Protein AF-A0A1L8MHE5-F1 (afdb_monomer_lite)

Sequence (272 aa):
MKIFKNALLVLLFTFTTHTYANNVKSVIPKYDIPEVDKDGNVVDAESEAYDLKLQPQLTVDDNTLKPAITLFTRSNSLFTRTYKGQDTPFFDNYFLFQFTANSGIEVSDFENPTESNDQIISEYVADGGNIEFDLSYRVSYNNWDFSLGGFYSLLSTDAISAEQGSSNIIDVDAEVYGLSAFASYSFNKVILFSEFRTFDTSDEGKSVDFTEILDDGHATEFGVSFPLSVLSFDDNVVTDREGFYLTLSRTKHSEVDKAIFRVTVQKRFEFN

pLDDT: mean 70.93, std 17.12, range [33.16, 95.0]

Secondary structure (DSSP, 8-state):
--HHHHHHHHHHHHHHTT---SSEEEEE--S---EE-TTS-EE-----TT--EEEEEEEEETTEEEEEEEEEEEPPPS-EEEETT-SSEEEEEEEEEEEEEE-------BS-HHHHHHHHHHHHHHH--SEEEEEEEEEEETTEEEEEEEEEEEEEEEEEEEETTEEEEEEEEEEEEEEEEEEEEEETTEEEEEEEEEEEE-TTSS-HHHHHHHTTEEEEEEEEEEEGGGG-S-TTSGGGSTTEEEEEEEEEESS--PPEEEEEEEEPP---

Foldseek 3Di:
DVVVVVVVVVVVVVVVVPDDDDFWDDWDQPPPPQDAPPVGDGDRPPFQAQDKDKKWWWWAFPNDIKIKIKIKGWHGFRIFIDGPPDPDTQKTKTKMKMKMAIPADDAPEDQDPVVSLLSNVVCCQVPNANIKIWIWIWMHHRQKIKIKTKMKGWHWDWHWHDHPPDTDTDTDTWIKMWMKIKMWGADPNKIKIKMKIQIAIDCPTPCNVNRVLRHRKMKMKIKIKHQCLVVDPDPVCNVVRPQKIWMWMWMDMPRHPDIGIITIIIRDDDSD

Structure (mmCIF, N/CA/C/O backbone):
data_AF-A0A1L8MHE5-F1
#
_entry.id   AF-A0A1L8MHE5-F1
#
loop_
_atom_site.group_PDB
_atom_site.id
_atom_site.type_symbol
_atom_site.label_atom_id
_atom_site.label_alt_id
_atom_site.label_comp_id
_atom_site.label_asym_id
_atom_site.label_entity_id
_atom_site.label_seq_id
_atom_site.pdbx_PDB_ins_code
_atom_site.Cartn_x
_atom_site.Cartn_y
_atom_site.Cartn_z
_atom_site.occupancy
_atom_site.B_iso_or_equiv
_atom_site.auth_seq_id
_atom_site.auth_comp_id
_atom_site.auth_asym_id
_atom_site.auth_atom_id
_atom_site.pdbx_PDB_model_num
ATOM 1 N N . MET A 1 1 ? 9.706 -21.593 12.766 1.00 34.38 1 MET A N 1
ATOM 2 C CA . MET A 1 1 ? 10.370 -22.294 11.628 1.00 34.38 1 MET A CA 1
ATOM 3 C C . MET A 1 1 ? 9.500 -22.428 10.355 1.00 34.38 1 MET A C 1
ATOM 5 O O . MET A 1 1 ? 9.838 -23.223 9.484 1.00 34.38 1 MET A O 1
ATOM 9 N N . LYS A 1 2 ? 8.408 -21.650 10.206 1.00 33.88 2 LYS A N 1
ATOM 10 C CA . LYS A 1 2 ? 7.556 -21.616 8.993 1.00 33.88 2 LYS A CA 1
ATOM 11 C C . LYS A 1 2 ? 7.879 -20.430 8.061 1.00 33.88 2 LYS A C 1
ATOM 13 O O . LYS A 1 2 ? 7.877 -20.615 6.850 1.00 33.88 2 LYS A O 1
ATOM 18 N N . ILE A 1 3 ? 8.290 -19.288 8.621 1.00 36.62 3 ILE A N 1
ATOM 19 C CA . ILE A 1 3 ? 8.678 -18.054 7.900 1.00 36.62 3 ILE A CA 1
ATOM 20 C C . ILE A 1 3 ? 9.802 -18.307 6.871 1.00 36.62 3 ILE A C 1
ATOM 22 O O . ILE A 1 3 ? 9.751 -17.830 5.740 1.00 36.62 3 ILE A O 1
ATOM 26 N N . PHE A 1 4 ? 10.762 -19.178 7.200 1.00 35.91 4 PHE A N 1
ATOM 27 C CA . PHE A 1 4 ? 11.885 -19.518 6.315 1.00 35.91 4 PHE A CA 1
ATOM 28 C C . PHE A 1 4 ? 11.500 -20.273 5.032 1.00 35.91 4 PHE A C 1
ATOM 30 O O . PHE A 1 4 ? 12.231 -20.194 4.048 1.00 35.91 4 PHE A O 1
ATOM 37 N N . LYS A 1 5 ? 10.380 -21.013 5.008 1.00 33.16 5 LYS A N 1
ATOM 38 C CA . LYS A 1 5 ? 9.983 -21.773 3.808 1.00 33.16 5 LYS A CA 1
ATOM 39 C C . LYS A 1 5 ? 9.352 -20.884 2.736 1.00 33.16 5 LYS A C 1
ATOM 41 O O . LYS A 1 5 ? 9.563 -21.145 1.555 1.00 33.16 5 LYS A O 1
ATOM 46 N N . ASN A 1 6 ? 8.648 -19.826 3.137 1.00 38.38 6 ASN A N 1
ATOM 47 C CA . ASN A 1 6 ? 7.993 -18.908 2.203 1.00 38.38 6 ASN A CA 1
ATOM 48 C C . ASN A 1 6 ? 8.986 -17.885 1.626 1.00 38.38 6 ASN A C 1
ATOM 50 O O . ASN A 1 6 ? 8.970 -17.639 0.422 1.00 38.38 6 ASN A O 1
ATOM 54 N N . ALA A 1 7 ? 9.941 -17.403 2.432 1.00 39.88 7 ALA A N 1
ATOM 55 C CA . ALA A 1 7 ? 11.039 -16.552 1.958 1.00 39.88 7 ALA A CA 1
ATOM 56 C C . ALA A 1 7 ? 11.928 -17.249 0.903 1.00 39.88 7 ALA A C 1
ATOM 58 O O . ALA A 1 7 ? 12.415 -16.616 -0.034 1.00 39.88 7 ALA A O 1
ATOM 59 N N . LEU A 1 8 ? 12.095 -18.574 1.012 1.00 35.16 8 LEU A N 1
ATOM 60 C CA . LEU A 1 8 ? 12.872 -19.368 0.057 1.00 35.16 8 LEU A CA 1
ATOM 61 C C . LEU A 1 8 ? 12.217 -19.417 -1.336 1.00 35.16 8 LEU A C 1
ATOM 63 O O . LEU A 1 8 ? 12.926 -19.424 -2.338 1.00 35.16 8 LEU A O 1
ATOM 67 N N . LEU A 1 9 ? 10.880 -19.406 -1.418 1.00 36.34 9 LEU A N 1
ATOM 68 C CA . LEU A 1 9 ? 10.155 -19.421 -2.695 1.00 36.34 9 LEU A CA 1
ATOM 69 C C . LEU A 1 9 ? 10.315 -18.091 -3.457 1.00 36.34 9 LEU A C 1
ATOM 71 O O . LEU A 1 9 ? 10.453 -18.094 -4.679 1.00 36.34 9 LEU A O 1
ATOM 75 N N . VAL A 1 10 ? 10.365 -16.970 -2.727 1.00 43.03 10 VAL A N 1
ATOM 76 C CA . VAL A 1 10 ? 10.576 -15.620 -3.282 1.00 43.03 10 VAL A CA 1
ATOM 77 C C . VAL A 1 10 ? 12.024 -15.431 -3.749 1.00 43.03 10 VAL A C 1
ATOM 79 O O . VAL A 1 10 ? 12.257 -14.918 -4.843 1.00 43.03 10 VAL A O 1
ATOM 82 N N . LEU A 1 11 ? 13.003 -15.948 -2.995 1.00 38.22 11 LEU A N 1
ATOM 83 C CA . LEU A 1 11 ? 14.402 -16.013 -3.440 1.00 38.22 11 LEU A CA 1
ATOM 84 C C . LEU A 1 11 ? 14.573 -16.891 -4.692 1.00 38.22 11 LEU A C 1
ATOM 86 O O . LEU A 1 11 ? 15.363 -16.564 -5.572 1.00 38.22 11 LEU A O 1
ATOM 90 N N . LEU A 1 12 ? 13.810 -17.981 -4.843 1.00 36.97 12 LEU A N 1
ATOM 91 C CA . LEU A 1 12 ? 13.850 -18.773 -6.080 1.00 36.97 12 LEU A CA 1
ATOM 92 C C . LEU A 1 12 ? 13.306 -18.006 -7.305 1.00 36.97 12 LEU A C 1
ATOM 94 O O . LEU A 1 12 ? 13.756 -18.256 -8.427 1.00 36.97 12 LEU A O 1
ATOM 98 N N . PHE A 1 13 ? 12.399 -17.042 -7.119 1.00 42.22 13 PHE A N 1
ATOM 99 C CA . PHE A 1 13 ? 11.922 -16.182 -8.209 1.00 42.22 13 PHE A CA 1
ATOM 100 C C . PHE A 1 13 ? 12.980 -15.167 -8.666 1.00 42.22 13 PHE A C 1
ATOM 102 O O . PHE A 1 13 ? 13.136 -14.951 -9.869 1.00 42.22 13 PHE A O 1
ATOM 109 N N . THR A 1 14 ? 13.784 -14.611 -7.754 1.00 39.91 14 THR A N 1
ATOM 110 C CA . THR A 1 14 ? 14.877 -13.696 -8.134 1.00 39.91 14 THR A CA 1
ATOM 111 C C . THR A 1 14 ? 16.013 -14.406 -8.883 1.00 39.91 14 THR A C 1
ATOM 113 O O . THR A 1 14 ? 16.626 -13.805 -9.767 1.00 39.91 14 THR A O 1
ATOM 116 N N . PHE A 1 15 ? 16.242 -15.703 -8.640 1.00 37.72 15 PHE A N 1
ATOM 117 C CA . PHE A 1 15 ? 17.236 -16.493 -9.386 1.00 37.72 15 PHE A CA 1
ATOM 118 C C . PHE A 1 15 ? 16.766 -16.960 -10.777 1.00 37.72 15 PHE A C 1
ATOM 120 O O . PHE A 1 15 ? 17.592 -17.103 -11.680 1.00 37.72 15 PHE A O 1
ATOM 127 N N . THR A 1 16 ? 15.467 -17.175 -11.009 1.00 39.91 16 THR A N 1
ATOM 128 C CA . THR A 1 16 ? 14.973 -17.721 -12.296 1.00 39.91 16 THR A CA 1
ATOM 129 C C . THR A 1 16 ? 14.889 -16.694 -13.432 1.00 39.91 16 THR A C 1
ATOM 131 O O . THR A 1 16 ? 14.803 -17.076 -14.598 1.00 39.91 16 THR A O 1
ATOM 134 N N . THR A 1 17 ? 15.042 -15.395 -13.155 1.00 42.69 17 THR A N 1
ATOM 135 C CA . THR A 1 17 ? 15.135 -14.355 -14.202 1.00 42.69 17 THR A CA 1
ATOM 136 C C . THR A 1 17 ? 16.523 -14.278 -14.857 1.00 42.69 17 THR A C 1
ATOM 138 O O . THR A 1 17 ? 16.750 -13.479 -15.772 1.00 42.69 17 THR A O 1
ATOM 141 N N . HIS A 1 18 ? 17.477 -15.120 -14.442 1.00 45.38 18 HIS A N 1
ATOM 142 C CA . HIS A 1 18 ? 18.829 -15.166 -15.010 1.00 45.38 18 HIS A CA 1
ATOM 143 C C . HIS A 1 18 ? 18.951 -15.966 -16.313 1.00 45.38 18 HIS A C 1
ATOM 145 O O . HIS A 1 18 ? 20.007 -15.942 -16.942 1.00 45.38 18 HIS A O 1
ATOM 151 N N . THR A 1 19 ? 17.886 -16.609 -16.785 1.00 41.44 19 THR A N 1
ATOM 152 C CA . THR A 1 19 ? 17.940 -17.417 -18.008 1.00 41.44 19 THR A CA 1
ATOM 153 C C . THR A 1 19 ? 16.827 -17.042 -18.972 1.00 41.44 19 THR A C 1
ATOM 155 O O . THR A 1 19 ? 15.781 -17.660 -18.928 1.00 41.44 19 THR A O 1
ATOM 158 N N . TYR A 1 20 ? 17.056 -16.054 -19.846 1.00 41.94 20 TYR A N 1
ATOM 159 C CA . TYR A 1 20 ? 16.728 -16.143 -21.280 1.00 41.94 20 TYR A CA 1
ATOM 160 C C . TYR A 1 20 ? 17.499 -15.067 -22.066 1.00 41.94 20 TYR A C 1
ATOM 162 O O . TYR A 1 20 ? 17.448 -13.875 -21.768 1.00 41.94 20 TYR A O 1
ATOM 170 N N . ALA A 1 21 ? 18.284 -15.542 -23.034 1.00 49.84 21 ALA A N 1
ATOM 171 C CA . ALA A 1 21 ? 19.381 -14.853 -23.701 1.00 49.84 21 ALA A CA 1
ATOM 172 C C . ALA A 1 21 ? 19.027 -14.329 -25.112 1.00 49.84 21 ALA A C 1
ATOM 174 O O . ALA A 1 21 ? 18.039 -14.736 -25.717 1.00 49.84 21 ALA A O 1
ATOM 175 N N . ASN A 1 22 ? 19.934 -13.484 -25.625 1.00 43.47 22 ASN A N 1
ATOM 176 C CA . ASN A 1 22 ? 20.178 -13.016 -27.004 1.00 43.47 22 ASN A CA 1
ATOM 177 C C . ASN A 1 22 ? 19.620 -11.652 -27.460 1.00 43.47 22 ASN A C 1
ATOM 179 O O . ASN A 1 22 ? 20.276 -11.034 -28.294 1.00 43.47 22 ASN A O 1
ATOM 183 N N . ASN A 1 23 ? 18.529 -11.118 -26.894 1.00 49.84 23 ASN A N 1
ATOM 184 C CA . ASN A 1 23 ? 17.980 -9.799 -27.301 1.00 49.84 23 ASN A CA 1
ATOM 185 C C . ASN A 1 23 ? 17.968 -8.715 -26.202 1.00 49.84 23 ASN A C 1
ATOM 187 O O . ASN A 1 23 ? 17.498 -7.599 -26.434 1.00 49.84 23 ASN A O 1
ATOM 191 N N . VAL A 1 24 ? 18.501 -9.014 -25.017 1.00 48.16 24 VAL A N 1
ATOM 192 C CA . VAL A 1 24 ? 18.609 -8.061 -23.903 1.00 48.16 24 VAL A CA 1
ATOM 193 C C . VAL A 1 24 ? 19.913 -7.282 -24.057 1.00 48.16 24 VAL A C 1
ATOM 195 O O . VAL A 1 24 ? 20.991 -7.882 -24.048 1.00 48.16 24 VAL A O 1
ATOM 198 N N . LYS A 1 25 ? 19.838 -5.957 -24.230 1.00 49.97 25 LYS A N 1
ATOM 199 C CA . LYS A 1 25 ? 21.032 -5.109 -24.264 1.00 49.97 25 LYS A CA 1
ATOM 200 C C . LYS A 1 25 ? 21.193 -4.477 -22.889 1.00 49.97 25 LYS A C 1
ATOM 202 O O . LYS A 1 25 ? 20.422 -3.617 -22.494 1.00 49.97 25 LYS A O 1
ATOM 207 N N . SER A 1 26 ? 22.264 -4.889 -22.230 1.00 47.75 26 SER A N 1
ATOM 208 C CA . SER A 1 26 ? 22.784 -4.339 -20.985 1.00 47.75 26 SER A CA 1
ATOM 209 C C . SER A 1 26 ? 22.042 -4.741 -19.707 1.00 47.75 26 SER A C 1
ATOM 211 O O . SER A 1 26 ? 20.831 -4.619 -19.547 1.00 47.75 26 SER A O 1
ATOM 213 N N . VAL A 1 27 ? 22.859 -5.270 -18.806 1.00 48.69 27 VAL A N 1
ATOM 214 C CA . VAL A 1 27 ? 22.706 -5.170 -17.368 1.00 48.69 27 VAL A CA 1
ATOM 215 C C . VAL A 1 27 ? 23.428 -3.875 -17.024 1.00 48.69 27 VAL A C 1
ATOM 217 O O . VAL A 1 27 ? 24.655 -3.839 -17.123 1.00 48.69 27 VAL A O 1
ATOM 220 N N . ILE A 1 28 ? 22.699 -2.806 -16.723 1.00 47.81 28 ILE A N 1
ATOM 221 C CA . ILE A 1 28 ? 23.309 -1.598 -16.167 1.00 47.81 28 ILE A CA 1
ATOM 222 C C . ILE A 1 28 ? 22.899 -1.584 -14.699 1.00 47.81 28 ILE A C 1
ATOM 224 O O . ILE A 1 28 ? 21.752 -1.269 -14.388 1.00 47.81 28 ILE A O 1
ATOM 228 N N . PRO A 1 29 ? 23.792 -1.947 -13.767 1.00 44.50 29 PRO A N 1
ATOM 229 C CA . PRO A 1 29 ? 23.675 -1.376 -12.444 1.00 44.50 29 PRO A CA 1
ATOM 230 C C . PRO A 1 29 ? 23.902 0.131 -12.630 1.00 44.50 29 PRO A C 1
ATOM 232 O O . PRO A 1 29 ? 24.986 0.529 -13.064 1.00 44.50 29 PRO A O 1
ATOM 235 N N . LYS A 1 30 ? 22.885 0.968 -12.383 1.00 45.56 30 LYS A N 1
ATOM 236 C CA . LYS A 1 30 ? 23.058 2.429 -12.295 1.00 45.56 30 LYS A CA 1
ATOM 237 C C . LYS A 1 30 ? 23.878 2.714 -11.023 1.00 45.56 30 LYS A C 1
ATOM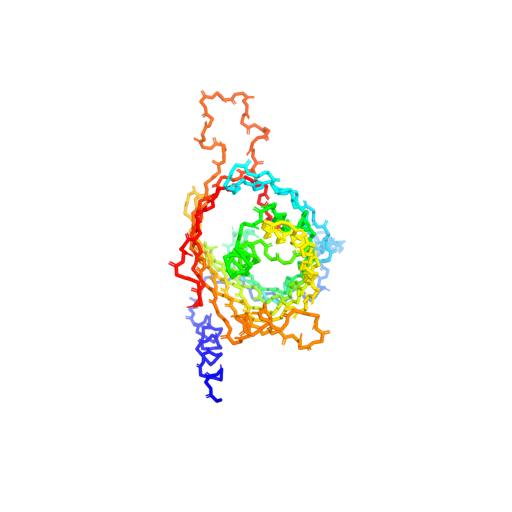 239 O O . LYS A 1 30 ? 23.343 3.108 -9.998 1.00 45.56 30 LYS A O 1
ATOM 244 N N . TYR A 1 31 ? 25.179 2.441 -11.057 1.00 44.50 31 TYR A N 1
ATOM 245 C CA . TYR A 1 31 ? 26.136 3.057 -10.143 1.00 44.50 31 TYR A CA 1
ATOM 246 C C . TYR A 1 31 ? 26.688 4.267 -10.867 1.00 44.50 31 TYR A C 1
ATOM 248 O O . TYR A 1 31 ? 27.623 4.066 -11.627 1.00 44.50 31 TYR A O 1
ATOM 256 N N . ASP A 1 32 ? 26.081 5.447 -10.694 1.00 44.25 32 ASP A N 1
ATOM 257 C CA . ASP A 1 32 ? 26.600 6.772 -11.085 1.00 44.25 32 ASP A CA 1
ATOM 258 C C . ASP A 1 32 ? 27.677 6.738 -12.188 1.00 44.25 32 ASP A C 1
ATOM 260 O O . ASP A 1 32 ? 28.810 7.181 -11.991 1.00 44.25 32 ASP A O 1
ATOM 264 N N . ILE A 1 33 ? 27.365 6.138 -13.345 1.00 47.69 33 ILE A N 1
ATOM 265 C CA . ILE A 1 33 ? 28.237 6.233 -14.509 1.00 47.69 33 ILE A CA 1
ATOM 266 C C . ILE A 1 33 ? 27.710 7.467 -15.223 1.00 47.69 33 ILE A C 1
ATOM 268 O O . ILE A 1 33 ? 26.600 7.382 -15.753 1.00 47.69 33 ILE A O 1
ATOM 272 N N . PRO A 1 34 ? 28.431 8.602 -15.190 1.00 52.19 34 PRO A N 1
ATOM 273 C CA . PRO A 1 34 ? 27.988 9.808 -15.868 1.00 52.19 34 PRO A CA 1
ATOM 274 C C . PRO A 1 34 ? 27.666 9.462 -17.318 1.00 52.19 34 PRO A C 1
ATOM 276 O O . PRO A 1 34 ? 28.498 8.888 -18.030 1.00 52.19 34 PRO A O 1
ATOM 279 N N . GLU A 1 35 ? 26.431 9.742 -17.724 1.00 55.53 35 GLU A N 1
ATOM 280 C CA . GLU A 1 35 ? 26.015 9.532 -19.098 1.00 55.53 35 GLU A CA 1
ATOM 281 C C . GLU A 1 35 ? 26.755 10.573 -19.931 1.00 55.53 35 GLU A C 1
ATOM 283 O O . GLU A 1 35 ? 26.856 11.728 -19.540 1.00 55.53 35 GLU A O 1
ATOM 288 N N . VAL A 1 36 ? 27.392 10.170 -21.023 1.00 61.47 36 VAL A N 1
ATOM 289 C CA . VAL A 1 36 ? 28.197 11.093 -21.826 1.00 61.47 36 VAL A CA 1
ATOM 290 C C . VAL A 1 36 ? 27.462 11.311 -23.138 1.00 61.47 36 VAL A C 1
ATOM 292 O O . VAL A 1 36 ? 27.107 10.336 -23.808 1.00 61.47 36 VAL A O 1
ATOM 295 N N . ASP A 1 37 ? 27.196 12.565 -23.502 1.00 63.53 37 ASP A N 1
ATOM 296 C CA . ASP A 1 37 ? 26.567 12.880 -24.781 1.00 63.53 37 ASP A CA 1
ATOM 297 C C . ASP A 1 37 ? 27.475 12.485 -25.964 1.00 63.53 37 ASP A C 1
ATOM 299 O O . ASP A 1 37 ? 28.631 12.071 -25.818 1.00 63.53 37 ASP A O 1
ATOM 303 N N . LYS A 1 38 ? 26.940 12.602 -27.184 1.00 65.56 38 LYS A N 1
ATOM 304 C CA . LYS A 1 38 ? 27.672 12.272 -28.420 1.00 65.56 38 LYS A CA 1
ATOM 305 C C . LYS A 1 38 ? 28.921 13.137 -28.640 1.00 65.56 38 LYS A C 1
ATOM 307 O O . LYS A 1 38 ? 29.745 12.769 -29.477 1.00 65.56 38 LYS A O 1
ATOM 312 N N . ASP A 1 39 ? 29.050 14.234 -27.901 1.00 69.81 39 ASP A N 1
ATOM 313 C CA . ASP A 1 39 ? 30.132 15.207 -27.984 1.00 69.81 39 ASP A CA 1
ATOM 314 C C . ASP A 1 39 ? 31.142 15.059 -26.828 1.00 69.81 39 ASP A C 1
ATOM 316 O O . ASP A 1 39 ? 32.141 15.777 -26.782 1.00 69.81 39 ASP A O 1
ATOM 320 N N . GLY A 1 40 ? 30.946 14.081 -25.935 1.00 61.91 40 GLY A N 1
ATOM 321 C CA . GLY A 1 40 ? 31.860 13.798 -24.832 1.00 61.91 40 GLY A CA 1
ATOM 322 C C . GLY A 1 40 ? 31.579 14.591 -23.551 1.00 61.91 40 GLY A C 1
ATOM 323 O O . GLY A 1 40 ? 32.395 14.526 -22.629 1.00 61.91 40 GLY A O 1
ATOM 324 N N . ASN A 1 41 ? 30.464 15.322 -23.462 1.00 64.81 41 ASN A N 1
ATOM 325 C CA . ASN A 1 41 ? 30.082 16.034 -22.245 1.00 64.81 41 ASN A CA 1
ATOM 326 C C . ASN A 1 41 ? 29.346 15.103 -21.288 1.00 64.81 41 ASN A C 1
ATOM 328 O O . ASN A 1 41 ? 28.476 14.340 -21.701 1.00 64.81 41 ASN A O 1
ATOM 332 N N . VAL A 1 42 ? 29.664 15.206 -20.000 1.00 64.31 42 VAL A N 1
ATOM 333 C CA . VAL A 1 42 ? 28.889 14.553 -18.945 1.00 64.31 42 VAL A CA 1
ATOM 334 C C . VAL A 1 42 ? 27.496 15.181 -18.905 1.00 64.31 42 VAL A C 1
ATOM 336 O O . VAL A 1 42 ? 27.342 16.356 -18.580 1.00 64.31 42 VAL A O 1
ATOM 339 N N . VAL A 1 43 ? 26.500 14.387 -19.265 1.00 57.78 43 VAL A N 1
ATOM 340 C CA . VAL A 1 43 ? 25.093 14.585 -18.954 1.00 57.78 43 VAL A CA 1
ATOM 341 C C . VAL A 1 43 ? 24.897 13.983 -17.569 1.00 57.78 43 VAL A C 1
ATOM 343 O O . VAL A 1 43 ? 25.013 12.769 -17.385 1.00 57.78 43 VAL A O 1
ATOM 346 N N . ASP A 1 44 ? 24.656 14.830 -16.570 1.00 52.06 44 ASP A N 1
ATOM 347 C CA . ASP A 1 44 ? 24.182 14.335 -15.282 1.00 52.06 44 ASP A CA 1
ATOM 348 C C . ASP A 1 44 ? 22.858 13.617 -15.545 1.00 52.06 44 ASP A C 1
ATOM 350 O O . ASP A 1 44 ? 21.860 14.236 -15.918 1.00 52.06 44 ASP A O 1
ATOM 354 N N . ALA A 1 45 ? 22.859 12.293 -15.409 1.00 55.59 45 ALA A N 1
ATOM 355 C CA . ALA A 1 45 ? 21.617 11.553 -15.343 1.00 55.59 45 ALA A CA 1
ATOM 356 C C . ALA A 1 45 ? 20.919 12.027 -14.066 1.00 55.59 45 ALA A C 1
ATOM 358 O O . ALA A 1 45 ? 21.418 11.764 -12.969 1.00 55.59 45 ALA A O 1
ATOM 359 N N . GLU A 1 46 ? 19.812 12.765 -14.196 1.00 55.34 46 GLU A N 1
ATOM 360 C CA . GLU A 1 46 ? 18.997 13.128 -13.039 1.00 55.34 46 GLU A CA 1
ATOM 361 C C . GLU A 1 46 ? 18.617 11.833 -12.318 1.00 55.34 46 GLU A C 1
ATOM 363 O O . GLU A 1 46 ? 17.955 10.943 -12.858 1.00 55.34 46 GLU A O 1
ATOM 368 N N . SER A 1 47 ? 19.147 11.681 -11.110 1.00 56.47 47 SER A N 1
ATOM 369 C CA . SER A 1 47 ? 18.822 10.548 -10.269 1.00 56.47 47 SER A CA 1
ATOM 370 C C . SER A 1 47 ? 17.433 10.781 -9.694 1.00 56.47 47 SER A C 1
ATOM 372 O O . SER A 1 47 ? 17.237 11.677 -8.881 1.00 56.47 47 SER A O 1
ATOM 374 N N . GLU A 1 48 ? 16.467 9.963 -10.104 1.00 59.06 48 GLU A N 1
ATOM 375 C CA . GLU A 1 48 ? 15.134 9.910 -9.487 1.00 59.06 48 GLU A CA 1
ATOM 376 C C . GLU A 1 48 ? 15.167 9.334 -8.061 1.00 59.06 48 GLU A C 1
ATOM 378 O O . GLU A 1 48 ? 14.137 9.271 -7.383 1.00 59.06 48 GLU A O 1
ATOM 383 N N . ALA A 1 49 ? 16.323 8.849 -7.597 1.00 63.91 49 ALA A N 1
ATOM 384 C CA . ALA A 1 49 ? 16.440 8.367 -6.236 1.00 63.91 49 ALA A CA 1
ATOM 385 C C . ALA A 1 49 ? 16.266 9.508 -5.251 1.00 63.91 49 ALA A C 1
ATOM 387 O O . ALA A 1 49 ? 16.799 10.603 -5.418 1.00 63.91 49 ALA A O 1
ATOM 388 N N . TYR A 1 50 ? 15.565 9.194 -4.172 1.00 68.88 50 TYR A N 1
ATOM 389 C CA . TYR A 1 50 ? 15.297 10.114 -3.082 1.00 68.88 50 TYR A CA 1
ATOM 390 C C . TYR A 1 50 ? 14.420 11.311 -3.476 1.00 68.88 50 TYR A C 1
ATOM 392 O O . TYR A 1 50 ? 14.241 12.215 -2.661 1.00 68.88 50 TYR A O 1
ATOM 400 N N . ASP A 1 51 ? 13.816 11.305 -4.674 1.00 76.25 51 ASP A N 1
ATOM 401 C CA . ASP A 1 51 ? 12.732 12.231 -4.987 1.00 76.25 51 ASP A CA 1
AT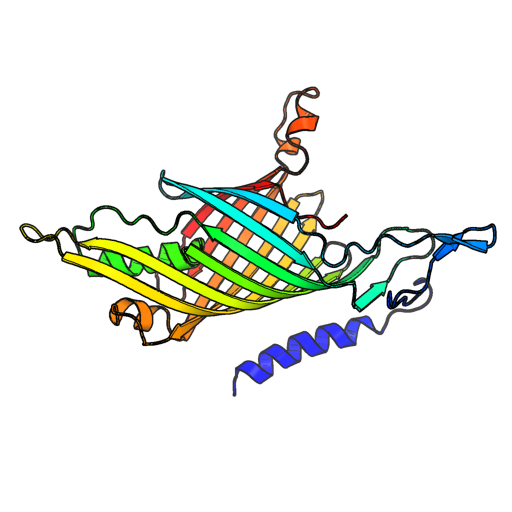OM 402 C C . ASP A 1 51 ? 11.537 11.931 -4.072 1.00 76.25 51 ASP A C 1
ATOM 404 O O . ASP A 1 51 ? 11.216 10.770 -3.786 1.00 76.25 51 ASP A O 1
ATOM 408 N N . LEU A 1 52 ? 10.908 12.991 -3.572 1.00 75.38 52 LEU A N 1
ATOM 409 C CA . LEU A 1 52 ? 9.798 12.909 -2.635 1.00 75.38 52 LEU A CA 1
ATOM 410 C C . LEU A 1 52 ? 8.505 13.196 -3.389 1.00 75.38 52 LEU A C 1
ATOM 412 O O . LEU A 1 52 ? 8.262 14.316 -3.841 1.00 75.38 52 LEU A O 1
ATOM 416 N N . LYS A 1 53 ? 7.639 12.190 -3.490 1.00 79.06 53 LYS A N 1
ATOM 417 C CA . LYS A 1 53 ? 6.302 12.353 -4.065 1.00 79.06 53 LYS A CA 1
ATOM 418 C C . LYS A 1 53 ? 5.255 12.391 -2.964 1.00 79.06 53 LYS A C 1
ATOM 420 O O . LYS A 1 53 ? 5.344 11.656 -1.986 1.00 79.06 53 LYS A O 1
ATOM 425 N N . LEU A 1 54 ? 4.238 13.221 -3.168 1.00 78.69 54 LEU A N 1
ATOM 426 C CA . LEU A 1 54 ? 3.079 13.338 -2.291 1.00 78.69 54 LEU A CA 1
ATOM 427 C C . LEU A 1 54 ? 1.833 12.836 -3.025 1.00 78.69 54 LEU A C 1
ATOM 429 O O . LEU A 1 54 ? 1.545 13.272 -4.142 1.00 78.69 54 LEU A O 1
ATOM 433 N N . GLN A 1 55 ? 1.092 11.941 -2.381 1.00 81.25 55 GLN A N 1
ATOM 434 C CA . GLN A 1 55 ? -0.166 11.390 -2.864 1.00 81.25 55 GLN A CA 1
ATOM 435 C C . GLN A 1 55 ? -1.274 11.702 -1.851 1.00 81.25 55 GLN A C 1
ATOM 437 O O . GLN A 1 55 ? -1.317 11.090 -0.785 1.00 81.25 55 GLN A O 1
ATOM 442 N N . PRO A 1 56 ? -2.187 12.634 -2.163 1.00 74.38 56 PRO A N 1
ATOM 443 C CA . PRO A 1 56 ? -3.409 12.772 -1.394 1.00 74.38 56 PRO A CA 1
ATOM 444 C C . PRO A 1 56 ? -4.381 11.647 -1.776 1.00 74.38 56 PRO A C 1
ATOM 446 O O . PRO A 1 56 ? -4.524 11.306 -2.957 1.00 74.38 56 PRO A O 1
ATOM 449 N N . GLN A 1 57 ? -5.075 11.106 -0.783 1.00 78.38 57 GLN A N 1
ATOM 450 C CA . GLN A 1 57 ? -6.088 10.070 -0.942 1.00 78.38 57 GLN A CA 1
ATOM 451 C C . GLN A 1 57 ? -7.356 10.455 -0.177 1.00 78.38 57 GLN A C 1
ATOM 453 O O . GLN A 1 57 ? -7.303 11.075 0.886 1.00 78.38 57 GLN A O 1
ATOM 458 N N . LEU A 1 58 ? -8.504 10.088 -0.745 1.00 73.56 58 LEU A N 1
ATOM 459 C CA . LEU A 1 58 ? -9.801 10.208 -0.096 1.00 73.56 58 LEU A CA 1
ATOM 460 C C . LEU A 1 58 ? -10.551 8.884 -0.246 1.00 73.56 58 LEU A C 1
ATOM 462 O O . LEU A 1 58 ? -10.857 8.454 -1.363 1.00 73.56 58 LEU A O 1
ATOM 466 N N . THR A 1 59 ? -10.835 8.254 0.888 1.00 73.38 59 THR A N 1
ATOM 467 C CA . THR A 1 59 ? -11.572 6.991 0.976 1.00 73.38 59 THR A CA 1
ATOM 468 C C . THR A 1 59 ? -12.982 7.253 1.505 1.00 73.38 59 THR A C 1
ATOM 470 O O . THR A 1 59 ? -13.195 8.188 2.281 1.00 73.38 59 THR A O 1
ATOM 473 N N . VAL A 1 60 ? -13.952 6.446 1.067 1.00 68.19 60 VAL A N 1
ATOM 474 C CA . VAL A 1 60 ? -15.307 6.428 1.631 1.00 68.19 60 VAL A CA 1
ATOM 475 C C . VAL A 1 60 ? -15.605 5.021 2.127 1.00 68.19 60 VAL A C 1
ATOM 477 O O . VAL A 1 60 ? -15.759 4.113 1.312 1.00 68.19 60 VAL A O 1
ATOM 480 N N . ASP A 1 61 ? -15.753 4.874 3.441 1.00 65.06 61 ASP A N 1
ATOM 481 C CA . ASP A 1 61 ? -16.188 3.632 4.087 1.00 65.06 61 ASP A CA 1
ATOM 482 C C . ASP A 1 61 ? -17.436 3.918 4.926 1.00 65.06 61 ASP A C 1
ATOM 484 O O . ASP A 1 61 ? -17.462 4.902 5.658 1.00 65.06 61 ASP A O 1
ATOM 488 N N . ASP A 1 62 ? -18.490 3.108 4.791 1.00 63.72 62 ASP A N 1
ATOM 489 C CA . ASP A 1 62 ? -19.733 3.202 5.581 1.00 63.72 62 ASP A CA 1
ATOM 490 C C . ASP A 1 62 ? -20.342 4.627 5.703 1.00 63.72 62 ASP A C 1
ATOM 492 O O . ASP A 1 62 ? -21.021 4.964 6.670 1.00 63.72 62 ASP A O 1
ATOM 496 N N . ASN A 1 63 ? -20.202 5.439 4.643 1.00 61.53 63 ASN A N 1
ATOM 497 C CA . ASN A 1 63 ? -20.603 6.859 4.529 1.00 61.53 63 ASN A CA 1
ATOM 498 C C . ASN A 1 63 ? -19.718 7.875 5.275 1.00 61.53 63 ASN A C 1
ATOM 500 O O . ASN A 1 63 ? -20.055 9.061 5.312 1.00 61.53 63 ASN A O 1
ATOM 504 N N . THR A 1 64 ? -18.570 7.447 5.784 1.00 65.38 64 THR A N 1
ATOM 505 C CA . THR A 1 64 ? -17.556 8.301 6.402 1.00 65.38 64 THR A CA 1
ATOM 506 C C . THR A 1 64 ? -16.449 8.609 5.398 1.00 65.38 64 THR A C 1
ATOM 508 O O . THR A 1 64 ? -15.921 7.723 4.726 1.00 65.38 64 THR A O 1
ATOM 511 N N . LEU A 1 65 ? -16.107 9.893 5.274 1.00 69.75 65 LEU A N 1
ATOM 512 C CA . LEU A 1 65 ? -14.995 10.362 4.448 1.00 69.75 65 LEU A CA 1
ATOM 513 C C . LEU A 1 65 ? -13.701 10.309 5.254 1.00 69.75 65 LEU A C 1
ATOM 515 O O . LEU A 1 65 ? -13.597 10.970 6.284 1.00 69.75 65 LEU A O 1
ATOM 519 N N . LYS A 1 66 ? -12.703 9.594 4.739 1.00 77.69 66 LYS A N 1
ATOM 520 C CA . LYS A 1 66 ? -11.405 9.416 5.392 1.00 77.69 66 LYS A CA 1
ATOM 521 C C . LYS A 1 66 ? -10.283 9.958 4.508 1.00 77.69 66 LYS A C 1
ATOM 523 O O . LYS A 1 66 ? -9.914 9.311 3.521 1.00 77.69 66 LYS A O 1
ATOM 528 N N . PRO A 1 67 ? -9.789 11.179 4.771 1.00 79.12 67 PRO A N 1
ATOM 529 C CA . PRO A 1 67 ? -8.633 11.705 4.065 1.00 79.12 67 PRO A CA 1
ATOM 530 C C . PRO A 1 67 ? -7.327 11.079 4.572 1.00 79.12 67 PRO A C 1
ATOM 532 O O . PRO A 1 67 ? -7.123 10.884 5.769 1.00 79.12 67 PRO A O 1
ATOM 535 N N . ALA A 1 68 ? -6.409 10.849 3.640 1.00 84.25 68 ALA A N 1
ATOM 536 C CA . ALA A 1 68 ? -5.062 10.372 3.910 1.00 84.25 68 ALA A CA 1
ATOM 537 C C . ALA A 1 68 ? -4.039 11.125 3.052 1.00 84.25 68 ALA A C 1
ATOM 539 O O . ALA A 1 68 ? -4.338 11.588 1.944 1.00 84.25 68 ALA A O 1
ATOM 540 N N . ILE A 1 69 ? -2.820 11.255 3.568 1.00 85.00 69 ILE A N 1
ATOM 541 C CA . ILE A 1 69 ? -1.677 11.784 2.825 1.00 85.00 69 ILE A CA 1
ATOM 542 C C . ILE A 1 69 ? -0.546 10.773 2.920 1.00 85.00 69 ILE A C 1
ATOM 544 O O . ILE A 1 69 ? -0.076 10.463 4.013 1.00 85.00 69 ILE A O 1
ATOM 548 N N . THR A 1 70 ? -0.063 10.334 1.762 1.00 86.94 70 THR A N 1
ATOM 549 C CA . THR A 1 70 ? 1.083 9.435 1.672 1.00 86.94 70 THR A CA 1
ATOM 550 C C . THR A 1 70 ? 2.259 10.128 1.001 1.00 86.94 70 THR A C 1
ATOM 552 O O . THR A 1 70 ? 2.124 10.776 -0.041 1.00 86.94 70 THR A O 1
ATOM 555 N N . LEU A 1 71 ? 3.432 9.987 1.605 1.00 87.38 71 LEU A N 1
ATOM 556 C CA . LEU A 1 71 ? 4.718 10.395 1.069 1.00 87.38 71 LEU A CA 1
ATOM 557 C C . LEU A 1 71 ? 5.474 9.158 0.599 1.00 87.38 71 LEU A C 1
ATOM 559 O O . LEU A 1 71 ? 5.584 8.177 1.330 1.00 87.38 71 LEU A O 1
ATOM 563 N N . PHE A 1 72 ? 6.037 9.234 -0.600 1.00 87.44 72 PHE A N 1
ATOM 564 C CA . PHE A 1 72 ? 6.814 8.158 -1.198 1.00 87.44 72 PHE A CA 1
ATOM 565 C C . PHE A 1 72 ? 8.202 8.646 -1.569 1.00 87.44 72 PHE A C 1
ATOM 567 O O . PHE A 1 72 ? 8.360 9.728 -2.137 1.00 87.44 72 PHE A O 1
ATOM 574 N N . THR A 1 73 ? 9.197 7.802 -1.329 1.00 88.44 73 THR A N 1
ATOM 575 C CA . THR A 1 73 ? 10.524 7.967 -1.913 1.00 88.44 73 THR A CA 1
ATOM 576 C C . THR A 1 73 ? 11.165 6.613 -2.190 1.00 88.44 73 THR A C 1
ATOM 578 O O . THR A 1 73 ? 10.808 5.614 -1.568 1.00 88.44 73 THR A O 1
ATOM 581 N N . ARG A 1 74 ? 12.101 6.539 -3.139 1.00 87.00 74 ARG A N 1
ATOM 582 C CA . ARG A 1 74 ? 12.801 5.289 -3.463 1.00 87.00 74 ARG A CA 1
ATOM 583 C C . ARG A 1 74 ? 14.308 5.438 -3.475 1.00 87.00 74 ARG A C 1
ATOM 585 O O . ARG A 1 74 ? 14.833 6.517 -3.730 1.00 87.00 74 ARG A O 1
ATOM 592 N N . SER A 1 75 ? 15.004 4.327 -3.268 1.00 82.25 75 SER A N 1
ATOM 593 C CA . SER A 1 75 ? 16.419 4.231 -3.612 1.00 82.25 75 SER A CA 1
ATOM 594 C C . SER A 1 75 ? 16.621 4.293 -5.126 1.00 82.25 75 SER A C 1
ATOM 596 O O . SER A 1 75 ? 15.693 4.078 -5.906 1.00 82.25 75 SER A O 1
ATOM 598 N N . ASN A 1 76 ? 17.877 4.453 -5.543 1.00 79.56 76 ASN A N 1
ATOM 599 C CA . ASN A 1 76 ? 18.278 4.122 -6.908 1.00 79.56 76 ASN A CA 1
ATOM 600 C C . ASN A 1 76 ? 17.845 2.695 -7.263 1.00 79.56 76 ASN A C 1
ATOM 602 O O . ASN A 1 76 ? 17.837 1.806 -6.398 1.00 79.56 76 ASN A O 1
ATOM 606 N N . SER A 1 77 ? 17.550 2.476 -8.544 1.00 80.75 77 SER A N 1
ATOM 607 C CA . SER A 1 77 ? 17.432 1.135 -9.102 1.00 80.75 77 SER A CA 1
ATOM 608 C C . SER A 1 77 ? 18.713 0.355 -8.824 1.00 80.75 77 SER A C 1
ATOM 610 O O . SER A 1 77 ? 19.796 0.756 -9.255 1.00 80.75 77 SER A O 1
ATOM 612 N N . LEU A 1 78 ? 18.607 -0.778 -8.131 1.00 79.00 78 LEU A N 1
ATOM 613 C CA . LEU A 1 78 ? 19.768 -1.631 -7.867 1.00 79.00 78 LEU A CA 1
ATOM 614 C C . LEU A 1 78 ? 20.211 -2.332 -9.155 1.00 79.00 78 LEU A C 1
ATOM 616 O O . LEU A 1 78 ? 21.400 -2.559 -9.378 1.00 79.00 78 LEU A O 1
ATOM 620 N N . PHE A 1 79 ? 19.245 -2.686 -10.009 1.00 75.75 79 PHE A N 1
ATOM 621 C CA . PHE A 1 79 ? 19.494 -3.350 -11.281 1.00 75.75 79 PHE A CA 1
ATOM 622 C C . PHE A 1 79 ? 18.318 -3.171 -12.243 1.00 75.75 79 PHE A C 1
ATOM 624 O O . PHE A 1 79 ? 17.173 -3.435 -11.879 1.00 75.75 79 PHE A O 1
ATOM 631 N N . THR A 1 80 ? 18.610 -2.836 -13.500 1.00 76.75 80 THR A N 1
ATOM 632 C CA . THR A 1 80 ? 17.602 -2.729 -14.562 1.00 76.75 80 THR A CA 1
ATOM 633 C C . THR A 1 80 ? 17.947 -3.591 -15.776 1.00 76.75 80 THR A C 1
ATOM 635 O O . THR A 1 80 ? 19.107 -3.952 -16.011 1.00 76.75 80 THR A O 1
ATOM 638 N N . ARG A 1 81 ? 16.929 -3.949 -16.570 1.00 74.06 81 ARG A N 1
ATOM 639 C CA . ARG A 1 81 ? 17.107 -4.506 -17.921 1.00 74.06 81 ARG A CA 1
ATOM 640 C C . ARG A 1 81 ? 16.161 -3.843 -18.907 1.00 74.06 81 ARG A C 1
ATOM 642 O O . ARG A 1 81 ? 14.961 -3.742 -18.656 1.00 74.06 81 ARG A O 1
ATOM 649 N N . THR A 1 82 ? 16.702 -3.523 -20.076 1.00 75.44 82 THR A N 1
ATOM 650 C CA . THR A 1 82 ? 15.982 -2.846 -21.158 1.00 75.44 82 THR A CA 1
ATOM 651 C C . THR A 1 82 ? 16.187 -3.598 -22.474 1.00 75.44 82 THR A C 1
ATOM 653 O O . THR A 1 82 ? 17.258 -4.158 -22.741 1.00 75.44 82 THR A O 1
ATOM 656 N N . TYR A 1 83 ? 15.147 -3.675 -23.310 1.00 70.88 83 TYR A N 1
ATOM 657 C CA . TYR A 1 83 ? 15.293 -4.251 -24.647 1.00 70.88 83 TYR A CA 1
ATOM 658 C C . TYR A 1 83 ? 16.086 -3.310 -25.553 1.00 70.88 83 TYR A C 1
ATOM 660 O O . TYR A 1 83 ? 16.035 -2.089 -25.433 1.00 70.88 83 TYR A O 1
ATOM 668 N N . LYS A 1 84 ? 16.821 -3.880 -26.511 1.00 62.75 84 LYS A N 1
ATOM 669 C CA . LYS A 1 84 ? 17.553 -3.080 -27.496 1.00 62.75 84 LYS A CA 1
ATOM 670 C C . LYS A 1 84 ? 16.587 -2.180 -28.281 1.00 62.75 84 LYS A C 1
ATOM 672 O O . LYS A 1 84 ? 15.735 -2.695 -28.998 1.00 62.75 84 LYS A O 1
ATOM 677 N N . GLY A 1 85 ? 16.805 -0.866 -28.225 1.00 66.56 85 GLY A N 1
ATOM 678 C CA . GLY A 1 85 ? 15.995 0.116 -28.957 1.00 66.56 85 GLY A CA 1
ATOM 679 C C . GLY A 1 85 ? 14.697 0.515 -28.251 1.00 66.56 85 GLY A C 1
ATOM 680 O O . GLY A 1 85 ? 13.822 1.074 -28.902 1.00 66.56 85 GLY A O 1
ATOM 681 N N . GLN A 1 86 ? 14.568 0.205 -26.960 1.00 68.19 86 GLN A N 1
ATOM 682 C CA . GLN A 1 86 ? 13.553 0.771 -26.077 1.00 68.19 86 GLN A CA 1
ATOM 683 C C . GLN A 1 86 ? 14.236 1.606 -24.997 1.00 68.19 86 GLN A C 1
ATOM 685 O O . GLN A 1 86 ? 15.352 1.278 -24.596 1.00 68.19 86 GLN A O 1
ATOM 690 N N . ASP A 1 87 ? 13.545 2.639 -24.526 1.00 68.69 87 ASP A N 1
ATOM 691 C CA . ASP A 1 87 ? 14.043 3.517 -23.463 1.00 68.69 87 ASP A CA 1
ATOM 692 C C . ASP A 1 87 ? 13.487 3.109 -22.085 1.00 68.69 87 ASP A C 1
ATOM 694 O O . ASP A 1 87 ? 14.108 3.359 -21.058 1.00 68.69 87 ASP A O 1
ATOM 698 N N . THR A 1 88 ? 12.357 2.393 -22.051 1.00 72.31 88 THR A N 1
ATOM 699 C CA . THR A 1 88 ? 11.719 1.929 -20.810 1.00 72.31 88 THR A CA 1
ATOM 700 C C . THR A 1 88 ? 12.236 0.545 -20.394 1.00 72.31 88 THR A C 1
ATOM 702 O O . THR A 1 88 ? 12.176 -0.391 -21.204 1.00 72.31 88 THR A O 1
ATOM 705 N N . PRO A 1 89 ? 12.715 0.360 -19.148 1.00 76.69 89 PRO A N 1
ATOM 706 C CA . PRO A 1 89 ? 13.147 -0.945 -18.669 1.00 76.69 89 PRO A CA 1
ATOM 707 C C . PRO A 1 89 ? 11.963 -1.912 -18.563 1.00 76.69 89 PRO A C 1
ATOM 709 O O . PRO A 1 89 ? 10.894 -1.567 -18.070 1.00 76.69 89 PRO A O 1
ATOM 712 N N . PHE A 1 90 ? 12.167 -3.160 -18.990 1.00 79.75 90 PHE A N 1
ATOM 713 C CA . PHE A 1 90 ? 11.201 -4.239 -18.751 1.00 79.75 90 PHE A CA 1
ATOM 714 C C . PHE A 1 90 ? 11.424 -4.915 -17.396 1.00 79.75 90 PHE A C 1
ATOM 716 O O . PHE A 1 90 ? 10.605 -5.731 -16.985 1.00 79.75 90 PHE A O 1
ATOM 723 N N . PHE A 1 91 ? 12.551 -4.643 -16.737 1.00 82.88 91 PHE A N 1
ATOM 724 C CA . PHE A 1 91 ? 12.856 -5.100 -15.389 1.00 82.88 91 PHE A CA 1
ATOM 725 C C . PHE A 1 91 ? 13.522 -3.967 -14.612 1.00 82.88 91 PHE A C 1
ATOM 727 O O . PHE A 1 91 ? 14.525 -3.430 -15.083 1.00 82.88 91 PHE A O 1
ATOM 734 N N . ASP A 1 92 ? 13.002 -3.649 -13.433 1.00 83.88 92 ASP A N 1
ATOM 735 C CA . ASP A 1 92 ? 13.562 -2.678 -12.489 1.00 83.88 92 ASP A CA 1
ATOM 736 C C . ASP A 1 92 ? 13.381 -3.206 -11.059 1.00 83.88 92 ASP A C 1
ATOM 738 O O . ASP A 1 92 ? 12.448 -3.963 -10.788 1.00 83.88 92 ASP A O 1
ATOM 742 N N . ASN A 1 93 ? 14.283 -2.852 -10.147 1.00 86.38 93 ASN A N 1
ATOM 743 C CA . ASN A 1 93 ? 14.108 -3.132 -8.727 1.00 86.38 93 ASN A CA 1
ATOM 744 C C . ASN A 1 93 ? 14.832 -2.123 -7.836 1.00 86.38 93 ASN A C 1
ATOM 746 O O . ASN A 1 93 ? 15.930 -1.670 -8.158 1.00 86.38 93 ASN A O 1
ATOM 750 N N . TYR A 1 94 ? 14.213 -1.796 -6.706 1.00 86.88 94 TYR A N 1
ATOM 751 C CA . TYR A 1 94 ? 14.628 -0.724 -5.800 1.00 86.88 94 TYR A CA 1
ATOM 752 C C . TYR A 1 94 ? 14.002 -0.914 -4.412 1.00 86.88 94 TYR A C 1
ATOM 754 O O . TYR A 1 94 ? 13.066 -1.696 -4.241 1.00 86.88 94 TYR A O 1
ATOM 762 N N . PHE A 1 95 ? 14.503 -0.183 -3.416 1.00 89.06 95 PHE A N 1
ATOM 763 C CA . PHE A 1 95 ? 13.822 -0.032 -2.133 1.00 89.06 95 PHE A CA 1
ATOM 764 C C . PHE A 1 95 ? 12.838 1.133 -2.197 1.00 89.06 95 PHE A C 1
ATOM 766 O O . PHE A 1 95 ? 13.188 2.213 -2.669 1.00 89.06 95 PHE A O 1
ATOM 773 N N . LEU A 1 96 ? 11.619 0.910 -1.722 1.00 90.88 96 LEU A N 1
ATOM 774 C CA . LEU A 1 96 ? 10.561 1.901 -1.592 1.00 90.88 96 LEU A CA 1
ATOM 775 C C . LEU A 1 96 ? 10.338 2.206 -0.113 1.00 90.88 96 LEU A C 1
ATOM 777 O O . LEU A 1 96 ? 10.153 1.291 0.689 1.00 90.88 96 LEU A O 1
ATOM 781 N N . PHE A 1 97 ? 10.326 3.492 0.208 1.00 91.69 97 PHE A N 1
ATOM 782 C CA . PHE A 1 97 ? 9.964 4.029 1.506 1.00 91.69 97 PHE A CA 1
ATOM 783 C C . PHE A 1 97 ? 8.632 4.753 1.358 1.00 91.69 97 PHE A C 1
ATOM 785 O O . PHE A 1 97 ? 8.469 5.596 0.469 1.00 91.69 97 PHE A O 1
ATOM 792 N N . GLN A 1 98 ? 7.697 4.425 2.234 1.00 92.25 98 GLN A N 1
ATOM 793 C CA . GLN A 1 98 ? 6.382 5.036 2.286 1.00 92.25 98 GLN A CA 1
ATOM 794 C C . GLN A 1 98 ? 6.104 5.508 3.714 1.00 92.25 98 GLN A C 1
ATOM 796 O O . GLN A 1 98 ? 6.420 4.826 4.686 1.00 92.25 98 GLN A O 1
ATOM 801 N N . PHE A 1 99 ? 5.531 6.701 3.821 1.00 91.31 99 PHE A N 1
ATOM 802 C CA . PHE A 1 99 ? 5.001 7.253 5.058 1.00 91.31 99 PHE A CA 1
ATOM 803 C C . PHE A 1 99 ? 3.563 7.676 4.808 1.00 91.31 99 PHE A C 1
ATOM 805 O O . PHE A 1 99 ? 3.323 8.509 3.934 1.00 91.31 99 PHE A O 1
ATOM 812 N N . THR A 1 100 ? 2.627 7.151 5.583 1.00 90.06 100 THR A N 1
ATOM 813 C CA . THR A 1 100 ? 1.214 7.502 5.483 1.00 90.06 100 THR A CA 1
ATOM 814 C C . THR A 1 100 ? 0.759 8.159 6.776 1.00 90.06 100 THR A C 1
ATOM 816 O O . THR A 1 100 ? 1.013 7.654 7.867 1.00 90.06 100 THR A O 1
ATOM 819 N N . ALA A 1 101 ? 0.073 9.291 6.639 1.00 87.44 101 ALA A N 1
ATOM 820 C CA . ALA A 1 101 ? -0.698 9.910 7.702 1.00 87.44 101 ALA A CA 1
ATOM 821 C C . ALA A 1 101 ? -2.182 9.837 7.333 1.00 87.44 101 ALA A C 1
ATOM 823 O O . ALA A 1 101 ? -2.618 10.437 6.345 1.00 87.44 101 ALA A O 1
ATOM 824 N N . ASN A 1 102 ? -2.945 9.110 8.139 1.00 82.94 102 ASN A N 1
ATOM 825 C CA . ASN A 1 102 ? -4.378 8.918 7.970 1.00 82.94 102 ASN A CA 1
ATOM 826 C C . ASN A 1 102 ? -5.133 9.761 8.996 1.00 82.94 102 ASN A C 1
ATOM 828 O O . ASN A 1 102 ? -4.670 9.931 10.125 1.00 82.94 102 ASN A O 1
ATOM 832 N N . SER A 1 103 ? -6.329 10.244 8.646 1.00 69.50 103 SER A N 1
ATOM 833 C CA . SER A 1 103 ? -7.205 10.952 9.595 1.00 69.50 103 SER A CA 1
ATOM 834 C C . SER A 1 103 ? -7.679 10.098 10.778 1.00 69.50 103 SER A C 1
ATOM 836 O O . SER A 1 103 ? -8.388 10.610 11.638 1.00 69.50 103 SER A O 1
ATOM 838 N N . GLY A 1 104 ? -7.259 8.834 10.842 1.00 61.53 104 GLY A N 1
ATOM 839 C CA . GLY A 1 104 ? -7.519 7.919 11.940 1.00 61.53 104 GLY A CA 1
ATOM 840 C C . GLY A 1 104 ? -8.816 7.136 11.781 1.00 61.53 104 GLY A C 1
ATOM 841 O O . GLY A 1 104 ? -9.649 7.419 10.918 1.00 61.53 104 GLY A O 1
ATOM 842 N N . ILE A 1 105 ? -8.948 6.135 12.645 1.00 64.44 105 ILE A N 1
ATOM 843 C CA . ILE A 1 105 ? -10.154 5.336 12.842 1.00 64.44 105 ILE A CA 1
ATOM 844 C C . ILE A 1 105 ? -11.087 6.153 13.735 1.00 64.44 105 ILE A C 1
ATOM 846 O O . ILE A 1 105 ? -10.863 6.243 14.942 1.00 64.44 105 ILE A O 1
ATOM 850 N N . GLU A 1 106 ? -12.102 6.784 13.146 1.00 56.69 106 GLU A N 1
ATOM 851 C CA . GLU A 1 106 ? -13.136 7.499 13.898 1.00 56.69 106 GLU A CA 1
ATOM 852 C C . GLU A 1 106 ? -14.260 6.521 14.244 1.00 56.69 106 GLU A C 1
ATOM 854 O O . GLU A 1 106 ? -15.074 6.150 13.398 1.00 56.69 106 GLU A O 1
ATOM 859 N N . VAL A 1 107 ? -14.284 6.075 15.495 1.00 55.81 107 VAL A N 1
ATOM 860 C CA . VAL A 1 107 ? -15.321 5.184 16.005 1.00 55.81 107 VAL A CA 1
ATOM 861 C C . VAL A 1 107 ? -16.296 5.976 16.860 1.00 55.81 107 VAL A C 1
ATOM 863 O O . VAL A 1 107 ? -15.997 6.349 17.992 1.00 55.81 107 VAL A O 1
ATOM 866 N N . SER A 1 108 ? -17.464 6.272 16.291 1.00 49.53 108 SER A N 1
ATOM 867 C CA . SER A 1 108 ? -18.541 6.959 17.006 1.00 49.53 108 SER A CA 1
ATOM 868 C C . SER A 1 108 ? -19.499 5.957 17.655 1.00 49.53 108 SER A C 1
ATOM 870 O O . SER A 1 108 ? -19.926 5.000 17.017 1.00 49.53 108 SER A O 1
ATOM 872 N N . ASP A 1 109 ? -19.800 6.220 18.931 1.00 50.78 109 ASP A N 1
ATOM 873 C CA . ASP A 1 109 ? -20.866 5.668 19.778 1.00 50.78 109 ASP A CA 1
ATOM 874 C C . ASP A 1 109 ? -21.188 4.174 19.612 1.00 50.78 109 ASP A C 1
ATOM 876 O O . ASP A 1 109 ? -22.096 3.782 18.877 1.00 50.78 109 ASP A O 1
ATOM 880 N N . PHE A 1 110 ? -20.517 3.332 20.401 1.00 54.28 110 PHE A N 1
ATOM 881 C CA . PHE A 1 110 ? -20.869 1.918 20.498 1.00 54.28 110 PHE A CA 1
ATOM 882 C C . PHE A 1 110 ? -21.810 1.630 21.663 1.00 54.28 110 PHE A C 1
ATOM 884 O O . PHE A 1 110 ? -21.520 1.985 22.805 1.00 54.28 110 PHE A O 1
ATOM 891 N N . GLU A 1 111 ? -22.903 0.914 21.389 1.00 48.81 111 GLU A N 1
ATOM 892 C CA . GLU A 1 111 ? -23.790 0.369 22.427 1.00 48.81 111 GLU A CA 1
ATOM 893 C C . GLU A 1 111 ? -23.165 -0.846 23.154 1.00 48.81 111 GLU A C 1
ATOM 895 O O . GLU A 1 111 ? -23.605 -1.179 24.255 1.00 48.81 111 GLU A O 1
ATOM 900 N N . ASN A 1 112 ? -22.143 -1.499 22.570 1.00 52.41 112 ASN A N 1
ATOM 901 C CA . ASN A 1 112 ? -21.496 -2.712 23.091 1.00 52.41 112 ASN A CA 1
ATOM 902 C C . ASN A 1 112 ? -19.946 -2.665 22.951 1.00 52.41 112 ASN A C 1
ATOM 904 O O . ASN A 1 112 ? -19.452 -2.574 21.825 1.00 52.41 112 ASN A O 1
ATOM 908 N N . PRO A 1 113 ? -19.166 -2.799 24.047 1.00 54.12 113 PRO A N 1
ATOM 909 C CA . PRO A 1 113 ? -17.695 -2.750 24.027 1.00 54.12 113 PRO A CA 1
ATOM 910 C C . PRO A 1 113 ? -16.999 -3.870 23.233 1.00 54.12 113 PRO A C 1
ATOM 912 O O . PRO A 1 113 ? -15.839 -3.746 22.855 1.00 54.12 113 PRO A O 1
ATOM 915 N N . THR A 1 114 ? -17.649 -5.014 23.014 1.00 57.38 114 THR A N 1
ATOM 916 C CA . THR A 1 114 ? -17.024 -6.108 22.243 1.00 57.38 114 THR A CA 1
ATOM 917 C C . THR A 1 114 ? -17.166 -5.872 20.740 1.00 57.38 114 THR A C 1
ATOM 919 O O . THR A 1 114 ? -16.238 -6.126 19.981 1.00 57.38 114 THR A O 1
ATOM 922 N N . GLU A 1 115 ? -18.297 -5.301 20.314 1.00 59.09 115 GLU A N 1
ATOM 923 C CA . GLU A 1 115 ? -18.517 -4.883 18.922 1.00 59.09 115 GLU A CA 1
ATOM 924 C C . GLU A 1 115 ? -17.605 -3.710 18.534 1.00 59.09 115 GLU A C 1
ATOM 926 O O . GLU A 1 115 ? -17.239 -3.577 17.365 1.00 59.09 115 GLU A O 1
ATOM 931 N N . SER A 1 116 ? -17.175 -2.902 19.513 1.00 64.12 116 SER A N 1
ATOM 932 C CA . SER A 1 116 ? -16.234 -1.813 19.265 1.00 64.12 116 SER A CA 1
ATOM 933 C C . SER A 1 116 ? -14.841 -2.301 18.876 1.00 64.12 116 SER A C 1
ATOM 935 O O . SER A 1 116 ? -14.253 -1.740 17.956 1.00 64.12 116 SER A O 1
ATOM 937 N N . ASN A 1 117 ? -14.320 -3.361 19.502 1.00 69.06 117 ASN A N 1
ATOM 938 C CA . ASN A 1 117 ? -12.964 -3.847 19.216 1.00 69.06 117 ASN A CA 1
ATOM 939 C C . ASN A 1 117 ? -12.858 -4.464 17.814 1.00 69.06 117 ASN A C 1
ATOM 941 O O . ASN A 1 117 ? -11.967 -4.089 17.054 1.00 69.06 117 ASN A O 1
ATOM 945 N N . ASP A 1 118 ? -13.803 -5.322 17.423 1.00 72.25 118 ASP A N 1
ATOM 946 C CA . ASP A 1 118 ? -13.827 -5.933 16.084 1.00 72.25 118 ASP A CA 1
ATOM 947 C C . ASP A 1 118 ? -13.941 -4.882 14.972 1.00 72.25 118 ASP A C 1
ATOM 949 O O . ASP A 1 118 ? -13.352 -5.028 13.893 1.00 72.25 118 ASP A O 1
ATOM 953 N N . GLN A 1 119 ? -14.691 -3.803 15.222 1.00 72.88 119 GLN A N 1
ATOM 954 C CA . GLN A 1 119 ? -14.791 -2.695 14.284 1.00 72.88 119 GLN A CA 1
ATOM 955 C C . GLN A 1 119 ? -13.492 -1.889 14.228 1.00 72.88 119 GLN A C 1
ATOM 957 O O . GLN A 1 119 ? -13.008 -1.654 13.128 1.00 72.88 119 GLN A O 1
ATOM 962 N N . ILE A 1 120 ? -12.876 -1.532 15.359 1.00 74.25 120 ILE A N 1
ATOM 963 C CA . ILE A 1 120 ? -11.577 -0.833 15.361 1.00 74.25 120 ILE A CA 1
ATOM 964 C C . ILE A 1 120 ? -10.521 -1.664 14.624 1.00 74.25 120 ILE A C 1
ATOM 966 O O . ILE A 1 120 ? -9.765 -1.123 13.826 1.00 74.25 120 ILE A O 1
ATOM 970 N N . ILE A 1 121 ? -10.503 -2.983 14.814 1.00 75.88 121 ILE A N 1
ATOM 971 C CA . ILE A 1 121 ? -9.585 -3.887 14.110 1.00 75.88 121 ILE A CA 1
ATOM 972 C C . ILE A 1 121 ? -9.894 -3.929 12.619 1.00 75.88 121 ILE A C 1
ATOM 974 O O . ILE A 1 121 ? -8.980 -3.861 11.805 1.00 75.88 121 ILE A O 1
ATOM 978 N N . SER A 1 122 ? -11.171 -4.005 12.243 1.00 76.75 122 SER A N 1
ATOM 979 C CA . SER A 1 122 ? -11.578 -3.950 10.836 1.00 76.75 122 SER A CA 1
ATOM 980 C C . SER A 1 122 ? -11.089 -2.666 10.170 1.00 76.75 122 SER A C 1
ATOM 982 O O . SER A 1 122 ? -10.488 -2.708 9.098 1.00 76.75 122 SER A O 1
ATOM 984 N N . GLU A 1 123 ? -11.311 -1.531 10.824 1.00 76.38 123 GLU A N 1
ATOM 985 C CA . GLU A 1 123 ? -10.893 -0.224 10.331 1.00 76.38 123 GLU A CA 1
ATOM 986 C C . GLU A 1 123 ? -9.364 -0.114 10.268 1.00 76.38 123 GLU A C 1
ATOM 988 O O . GLU A 1 123 ? -8.827 0.332 9.258 1.00 76.38 123 GLU A O 1
ATOM 993 N N . TYR A 1 124 ? -8.648 -0.620 11.277 1.00 78.94 124 TYR A N 1
ATOM 994 C CA . TYR A 1 124 ? -7.185 -0.661 11.289 1.00 78.94 124 TYR A CA 1
ATOM 995 C C . TYR A 1 124 ? -6.632 -1.523 10.153 1.00 78.94 124 TYR A C 1
ATOM 997 O O . TYR A 1 124 ? -5.738 -1.107 9.425 1.00 78.94 124 TYR A O 1
ATOM 1005 N N . VAL A 1 125 ? -7.183 -2.719 9.952 1.00 78.56 125 VAL A N 1
ATOM 1006 C CA . VAL A 1 125 ? -6.769 -3.628 8.876 1.00 78.56 125 VAL A CA 1
ATOM 1007 C C . VAL A 1 125 ? -6.996 -2.999 7.502 1.00 78.56 125 VAL A C 1
ATOM 1009 O O . VAL A 1 125 ? -6.271 -3.305 6.554 1.00 78.56 125 VAL A O 1
ATOM 1012 N N . ALA A 1 126 ? -8.006 -2.140 7.377 1.00 74.56 126 ALA A N 1
ATOM 1013 C CA . ALA A 1 126 ? -8.346 -1.510 6.119 1.00 74.56 126 ALA A CA 1
ATOM 1014 C C . ALA A 1 126 ? -7.553 -0.217 5.863 1.00 74.56 126 ALA A C 1
ATOM 1016 O O . ALA A 1 126 ? -7.140 0.003 4.725 1.00 74.56 126 ALA A O 1
ATOM 1017 N N . ASP A 1 127 ? -7.350 0.634 6.871 1.00 72.94 127 ASP A N 1
ATOM 1018 C CA . ASP A 1 127 ? -6.725 1.961 6.737 1.00 72.94 127 ASP A CA 1
ATOM 1019 C C . ASP A 1 127 ? -5.268 2.038 7.204 1.00 72.94 127 ASP A C 1
ATOM 1021 O O . ASP A 1 127 ? -4.563 2.980 6.843 1.00 72.94 127 ASP A O 1
ATOM 1025 N N . GLY A 1 128 ? -4.809 1.068 7.989 1.00 79.81 128 GLY A N 1
ATOM 1026 C CA . GLY A 1 128 ? -3.618 1.207 8.819 1.00 79.81 128 GLY A CA 1
ATOM 1027 C C . GLY A 1 128 ? -3.876 2.111 10.029 1.00 79.81 128 GLY A C 1
ATOM 1028 O O . GLY A 1 128 ? -4.994 2.561 10.293 1.00 79.81 128 GLY A O 1
ATOM 1029 N N . GLY A 1 129 ? -2.824 2.386 10.797 1.00 81.44 129 GLY A N 1
ATOM 1030 C CA . GLY A 1 129 ? -2.892 3.322 11.920 1.00 81.44 129 GLY A CA 1
ATOM 1031 C C . GLY A 1 129 ? -2.996 4.781 11.471 1.00 81.44 129 GLY A C 1
ATOM 1032 O O . GLY A 1 129 ? -2.986 5.107 10.280 1.00 81.44 129 GLY A O 1
ATOM 1033 N N . ASN A 1 130 ? -3.045 5.696 12.441 1.00 85.38 130 ASN A N 1
ATOM 1034 C CA . ASN A 1 130 ? -2.983 7.137 12.170 1.00 85.38 130 ASN A CA 1
ATOM 1035 C C . ASN A 1 130 ? -1.671 7.504 11.467 1.00 85.38 130 ASN A C 1
ATOM 1037 O O . ASN A 1 130 ? -1.642 8.412 10.636 1.00 85.38 130 ASN A O 1
ATOM 1041 N N . ILE A 1 131 ? -0.592 6.797 11.813 1.00 87.69 131 ILE A N 1
ATOM 1042 C CA . ILE A 1 131 ? 0.715 6.917 11.179 1.00 87.69 131 ILE A CA 1
ATOM 1043 C C . ILE A 1 131 ? 1.191 5.524 10.774 1.00 87.69 131 ILE A C 1
ATOM 1045 O O . ILE A 1 131 ? 1.122 4.578 11.558 1.00 87.69 131 ILE A O 1
ATOM 1049 N N . GLU A 1 132 ? 1.717 5.403 9.562 1.00 90.69 132 GLU A N 1
ATOM 1050 C CA . GLU A 1 132 ? 2.291 4.165 9.050 1.00 90.69 132 GLU A CA 1
ATOM 1051 C C . GLU A 1 132 ? 3.598 4.440 8.302 1.00 90.69 132 GLU A C 1
ATOM 1053 O O . GLU A 1 132 ? 3.711 5.395 7.530 1.00 90.69 132 GLU A O 1
ATOM 1058 N N . PHE A 1 133 ? 4.593 3.596 8.553 1.00 92.38 133 PHE A N 1
ATOM 1059 C CA . PHE A 1 133 ? 5.885 3.586 7.887 1.00 92.38 133 PHE A CA 1
ATOM 1060 C C . PHE A 1 133 ? 6.075 2.233 7.210 1.00 92.38 133 PHE A C 1
ATOM 1062 O O . PHE A 1 133 ? 6.049 1.202 7.879 1.00 92.38 133 PHE A O 1
ATOM 1069 N N . ASP A 1 134 ? 6.364 2.243 5.916 1.00 93.75 134 ASP A N 1
ATOM 1070 C CA . ASP A 1 134 ? 6.620 1.047 5.119 1.00 93.75 134 ASP A CA 1
ATOM 1071 C C . ASP A 1 134 ? 8.006 1.120 4.479 1.00 93.75 134 ASP A C 1
ATOM 1073 O O . ASP A 1 134 ? 8.388 2.122 3.863 1.00 93.75 134 ASP A O 1
ATOM 1077 N N . LEU A 1 135 ? 8.744 0.015 4.569 1.00 94.56 135 LEU A N 1
ATOM 1078 C CA . LEU A 1 135 ? 9.965 -0.216 3.808 1.00 94.56 135 LEU A CA 1
ATOM 1079 C C . LEU A 1 135 ? 9.830 -1.521 3.038 1.00 94.56 135 LEU A C 1
ATOM 1081 O O . LEU A 1 135 ? 9.726 -2.596 3.627 1.00 94.56 135 LEU A O 1
ATOM 1085 N N . SER A 1 136 ? 9.901 -1.442 1.713 1.00 93.81 136 SER A N 1
ATOM 1086 C CA . SER A 1 136 ? 9.750 -2.612 0.856 1.00 93.81 136 SER A CA 1
ATOM 1087 C C . SER A 1 136 ? 10.794 -2.692 -0.250 1.00 93.81 136 SER A C 1
ATOM 1089 O O . SER A 1 136 ? 11.297 -1.687 -0.746 1.00 93.81 136 SER A O 1
ATOM 1091 N N . TYR A 1 137 ? 11.148 -3.917 -0.629 1.00 92.12 137 TYR A N 1
ATOM 1092 C CA . TYR A 1 137 ? 11.905 -4.210 -1.834 1.00 92.12 137 TYR A CA 1
ATOM 1093 C C . TYR A 1 137 ? 10.930 -4.498 -2.970 1.00 92.12 137 TYR A C 1
ATOM 1095 O O . TYR A 1 137 ? 10.143 -5.445 -2.890 1.00 92.12 137 TYR A O 1
ATOM 1103 N N . ARG A 1 138 ? 11.004 -3.693 -4.029 1.00 92.38 138 ARG A N 1
ATOM 1104 C CA . ARG A 1 138 ? 10.072 -3.726 -5.152 1.00 92.38 138 ARG A CA 1
ATOM 1105 C C . ARG A 1 138 ? 10.756 -4.212 -6.418 1.00 92.38 138 ARG A C 1
ATOM 1107 O O . ARG A 1 138 ? 11.898 -3.848 -6.689 1.00 92.38 138 ARG A O 1
ATOM 1114 N N . VAL A 1 139 ? 10.050 -5.030 -7.191 1.00 90.19 139 VAL A N 1
ATOM 1115 C CA . VAL A 1 139 ? 10.481 -5.593 -8.471 1.00 90.19 139 VAL A CA 1
ATOM 1116 C C . VAL A 1 139 ? 9.387 -5.369 -9.505 1.00 90.19 139 VAL A C 1
ATOM 1118 O O . VAL A 1 139 ? 8.313 -5.966 -9.427 1.00 90.19 139 VAL A O 1
ATOM 1121 N N . SER A 1 140 ? 9.696 -4.576 -10.520 1.00 89.00 140 SER A N 1
ATOM 1122 C CA . SER A 1 140 ? 8.833 -4.355 -11.677 1.00 89.00 140 SER A CA 1
ATOM 1123 C C . SER A 1 140 ? 9.315 -5.229 -12.829 1.00 89.00 140 SER A C 1
ATOM 1125 O O . SER A 1 140 ? 10.495 -5.204 -13.175 1.00 89.00 140 SER A O 1
ATOM 1127 N N . TYR A 1 141 ? 8.425 -6.020 -13.429 1.00 85.88 141 TYR A N 1
ATOM 1128 C CA . TYR A 1 141 ? 8.721 -6.879 -14.575 1.00 85.88 141 TYR A CA 1
ATOM 1129 C C . TYR A 1 141 ? 7.605 -6.831 -15.624 1.00 85.88 141 TYR A C 1
ATOM 1131 O O . TYR A 1 141 ? 6.545 -7.440 -15.465 1.00 85.88 141 TYR A O 1
ATOM 1139 N N . ASN A 1 142 ? 7.860 -6.170 -16.752 1.00 86.81 142 ASN A N 1
ATOM 1140 C CA . ASN A 1 142 ? 6.852 -5.824 -17.753 1.00 86.81 142 ASN A CA 1
ATOM 1141 C C . ASN A 1 142 ? 5.638 -5.152 -17.085 1.00 86.81 142 ASN A C 1
ATOM 1143 O O . ASN A 1 142 ? 5.746 -4.071 -16.522 1.00 86.81 142 ASN A O 1
ATOM 1147 N N . ASN A 1 143 ? 4.489 -5.822 -17.124 1.00 86.81 143 ASN A N 1
ATOM 1148 C CA . ASN A 1 143 ? 3.236 -5.357 -16.547 1.00 86.81 143 ASN A CA 1
ATOM 1149 C C . ASN A 1 143 ? 3.026 -5.824 -15.101 1.00 86.81 143 ASN A C 1
ATOM 1151 O O . ASN A 1 143 ? 1.983 -5.525 -14.523 1.00 86.81 143 ASN A O 1
ATOM 1155 N N . TRP A 1 144 ? 3.949 -6.616 -14.561 1.00 88.94 144 TRP A N 1
ATOM 1156 C CA . TRP A 1 144 ? 3.898 -7.111 -13.195 1.00 88.94 144 TRP A CA 1
ATOM 1157 C C . TRP A 1 144 ? 4.702 -6.218 -12.268 1.00 88.94 144 TRP A C 1
ATOM 1159 O O . TRP A 1 144 ? 5.759 -5.711 -12.638 1.00 88.94 144 TRP A O 1
ATOM 1169 N N . ASP A 1 145 ? 4.222 -6.101 -11.045 1.00 90.94 145 ASP A N 1
ATOM 1170 C CA . ASP A 1 145 ? 4.894 -5.405 -9.965 1.00 90.94 145 ASP A CA 1
ATOM 1171 C C . ASP A 1 145 ? 4.759 -6.246 -8.701 1.00 90.94 145 ASP A C 1
ATOM 1173 O O . ASP A 1 145 ? 3.662 -6.708 -8.385 1.00 90.94 145 ASP A O 1
ATOM 1177 N N . PHE A 1 146 ? 5.870 -6.480 -8.017 1.00 93.12 146 PHE A N 1
ATOM 1178 C CA . PHE A 1 146 ? 5.925 -7.244 -6.782 1.00 93.12 146 PHE A CA 1
ATOM 1179 C C . PHE A 1 146 ? 6.640 -6.426 -5.722 1.00 93.12 146 PHE A C 1
ATOM 1181 O O . PHE A 1 146 ? 7.687 -5.848 -6.003 1.00 93.12 146 PHE A O 1
ATOM 1188 N N . SER A 1 147 ? 6.134 -6.436 -4.496 1.00 92.88 147 SER A N 1
ATOM 1189 C CA . SER A 1 147 ? 6.803 -5.819 -3.357 1.00 92.88 147 SER A CA 1
ATOM 1190 C C . SER A 1 147 ? 6.819 -6.767 -2.169 1.00 92.88 147 SER A C 1
ATOM 1192 O O . SER A 1 147 ? 5.852 -7.490 -1.936 1.00 92.88 147 SER A O 1
ATOM 1194 N N . LEU A 1 148 ? 7.916 -6.773 -1.422 1.00 95.00 148 LEU A N 1
ATOM 1195 C CA . LEU A 1 148 ? 8.018 -7.463 -0.141 1.00 95.00 148 LEU A CA 1
ATOM 1196 C C . LEU A 1 148 ? 8.686 -6.525 0.854 1.00 95.00 148 LEU A C 1
ATOM 1198 O O . LEU A 1 148 ? 9.790 -6.042 0.599 1.00 95.00 148 LEU A O 1
ATOM 1202 N N . GLY A 1 149 ? 8.035 -6.273 1.978 1.00 94.31 149 GLY A N 1
ATOM 1203 C CA . GLY A 1 149 ? 8.495 -5.296 2.946 1.00 94.31 149 GLY A CA 1
ATOM 1204 C C . GLY A 1 149 ? 8.086 -5.602 4.369 1.00 94.31 149 GLY A C 1
ATOM 1205 O O . GLY A 1 149 ? 7.475 -6.629 4.660 1.00 94.31 149 GLY A O 1
ATOM 1206 N N . GLY A 1 150 ? 8.474 -4.688 5.245 1.00 92.62 150 GLY A N 1
ATOM 1207 C CA . GLY A 1 150 ? 7.970 -4.604 6.601 1.00 92.62 150 GLY A CA 1
ATOM 1208 C C . GLY A 1 150 ? 7.374 -3.230 6.847 1.00 92.62 150 GLY A C 1
ATOM 1209 O O . GLY A 1 150 ? 7.749 -2.257 6.184 1.00 92.62 150 GLY A O 1
ATOM 1210 N N . PHE A 1 151 ? 6.469 -3.172 7.812 1.00 93.50 151 PHE A N 1
ATOM 1211 C CA . PHE A 1 151 ? 5.815 -1.940 8.212 1.00 93.50 151 PHE A CA 1
ATOM 1212 C C . PHE A 1 151 ? 5.806 -1.782 9.726 1.00 93.50 151 PHE A C 1
ATOM 1214 O O . PHE A 1 151 ? 5.938 -2.752 10.476 1.00 93.50 151 PHE A O 1
ATOM 1221 N N . TYR A 1 152 ? 5.658 -0.535 10.146 1.00 90.88 152 TYR A N 1
ATOM 1222 C CA . TYR A 1 152 ? 5.438 -0.136 11.524 1.00 90.88 152 TYR A CA 1
ATOM 1223 C C . TYR A 1 152 ? 4.364 0.943 11.542 1.00 90.88 152 TYR A C 1
ATOM 1225 O O . TYR A 1 152 ? 4.434 1.913 10.787 1.00 90.88 152 TYR A O 1
ATOM 1233 N N . SER A 1 153 ? 3.372 0.776 12.399 1.00 89.88 153 SER A N 1
ATOM 1234 C CA . SER A 1 153 ? 2.193 1.617 12.454 1.00 89.88 153 SER A CA 1
ATOM 1235 C C . SER A 1 153 ? 1.871 1.994 13.890 1.00 89.88 153 SER A C 1
ATOM 1237 O O . SER A 1 153 ? 1.970 1.178 14.804 1.00 89.88 153 SER A O 1
ATOM 1239 N N . LEU A 1 154 ? 1.478 3.250 14.063 1.00 86.50 154 LEU A N 1
ATOM 1240 C CA . LEU A 1 154 ? 1.016 3.805 15.321 1.00 86.50 154 LEU A CA 1
ATOM 1241 C C . LEU A 1 154 ? -0.480 4.064 15.206 1.00 86.50 154 LEU A C 1
ATOM 1243 O O . LEU A 1 154 ? -0.923 4.801 14.315 1.00 86.50 154 LEU A O 1
ATOM 1247 N N . LEU A 1 155 ? -1.234 3.477 16.124 1.00 80.94 155 LEU A N 1
ATOM 1248 C CA . LEU A 1 155 ? -2.651 3.725 16.301 1.00 80.94 155 LEU A CA 1
ATOM 1249 C C . LEU A 1 155 ? -2.868 4.430 17.640 1.00 80.94 155 LEU A C 1
ATOM 1251 O O . LEU A 1 155 ? -2.412 3.955 18.673 1.00 80.94 155 LEU A O 1
ATOM 1255 N N . SER A 1 156 ? -3.570 5.554 17.590 1.00 77.31 156 SER A N 1
ATOM 1256 C CA . SER A 1 156 ? -4.098 6.275 18.740 1.00 77.31 156 SER A CA 1
ATOM 1257 C C . SER A 1 156 ? -5.527 6.692 18.398 1.00 77.31 156 SER A C 1
ATOM 1259 O O . SER A 1 156 ? -5.755 7.478 17.467 1.00 77.31 156 SER A O 1
ATOM 1261 N N . THR A 1 157 ? -6.503 6.097 19.080 1.00 71.56 157 THR A N 1
ATOM 1262 C CA . THR A 1 157 ? -7.919 6.440 18.922 1.00 71.56 157 THR A CA 1
ATOM 1263 C C . THR A 1 157 ? -8.659 6.365 20.252 1.00 71.56 157 THR A C 1
ATOM 1265 O O . THR A 1 157 ? -8.418 5.477 21.067 1.00 71.56 157 THR A O 1
ATOM 1268 N N . ASP A 1 158 ? -9.585 7.302 20.441 1.00 62.19 158 ASP A N 1
ATOM 1269 C CA . ASP A 1 158 ? -10.543 7.295 21.538 1.00 62.19 158 ASP A CA 1
ATOM 1270 C C . ASP A 1 158 ? -11.846 6.675 21.019 1.00 62.19 158 ASP A C 1
ATOM 1272 O O . ASP A 1 158 ? -12.554 7.288 20.216 1.00 62.19 158 ASP A O 1
ATOM 1276 N N . ALA A 1 159 ? -12.201 5.478 21.481 1.00 57.31 159 ALA A N 1
ATOM 1277 C CA . ALA A 1 159 ? -13.510 4.893 21.211 1.00 57.31 159 ALA A CA 1
ATOM 1278 C C . ALA A 1 159 ? -14.446 5.131 22.402 1.00 57.31 159 ALA A C 1
ATOM 1280 O O . ALA A 1 159 ? -14.124 4.821 23.548 1.00 57.31 159 ALA A O 1
ATOM 1281 N N . ILE A 1 160 ? -15.633 5.685 22.155 1.00 50.19 160 ILE A N 1
ATOM 1282 C CA . ILE A 1 160 ? -16.631 5.901 23.208 1.00 50.19 160 ILE A CA 1
ATOM 1283 C C . ILE A 1 160 ? -17.528 4.663 23.288 1.00 50.19 160 ILE A C 1
ATOM 1285 O O . ILE A 1 160 ? -18.342 4.408 22.401 1.00 50.19 160 ILE A O 1
ATOM 1289 N N . SER A 1 161 ? -17.408 3.911 24.382 1.00 50.97 161 SER A N 1
ATOM 1290 C CA . SER A 1 161 ? -18.391 2.902 24.770 1.00 50.97 161 SER A CA 1
ATOM 1291 C C . SER A 1 161 ? -19.523 3.595 25.527 1.00 50.97 161 SER A C 1
ATOM 1293 O O . SER A 1 161 ? -19.361 4.014 26.679 1.00 50.97 161 SER A O 1
ATOM 1295 N N . ALA A 1 162 ? -20.684 3.706 24.892 1.00 45.78 162 ALA A N 1
ATOM 1296 C CA . ALA A 1 162 ? -21.899 4.243 25.481 1.00 45.78 162 ALA A CA 1
ATOM 1297 C C . ALA A 1 162 ? -22.757 3.106 26.061 1.00 45.78 162 ALA A C 1
ATOM 1299 O O . ALA A 1 162 ? -23.841 2.808 25.564 1.00 45.78 162 ALA A O 1
ATOM 1300 N N . GLU A 1 163 ? -22.314 2.486 27.161 1.00 47.31 163 GLU A N 1
ATOM 1301 C CA . GLU A 1 163 ? -23.258 1.707 27.968 1.00 47.31 163 GLU A CA 1
ATOM 1302 C C . GLU A 1 163 ? -24.211 2.673 28.686 1.00 47.31 163 GLU A C 1
ATOM 1304 O O . GLU A 1 163 ? -23.795 3.710 29.216 1.00 47.31 163 GLU A O 1
ATOM 1309 N N . GLN A 1 164 ? -25.510 2.348 28.697 1.00 43.78 164 GLN A N 1
ATOM 1310 C CA . GLN A 1 164 ? -26.575 3.165 29.290 1.00 43.78 164 GLN A CA 1
ATOM 1311 C C . GLN A 1 164 ? -26.222 3.651 30.710 1.00 43.78 164 GLN A C 1
ATOM 1313 O O . GLN A 1 164 ? -26.455 2.960 31.701 1.00 43.78 164 GLN A O 1
ATOM 1318 N N . GLY A 1 165 ? -25.726 4.887 30.810 1.00 47.59 165 GLY A N 1
ATOM 1319 C CA . GLY A 1 165 ? -25.466 5.583 32.073 1.00 47.59 165 GLY A CA 1
ATOM 1320 C C . GLY A 1 165 ? -23.994 5.792 32.446 1.00 47.59 165 GLY A C 1
ATOM 1321 O O . GLY A 1 165 ? -23.744 6.531 33.398 1.00 47.59 165 GLY A O 1
ATOM 1322 N N . SER A 1 166 ? -23.029 5.235 31.705 1.00 45.94 166 SER A N 1
ATOM 1323 C CA . SER A 1 166 ? -21.601 5.548 31.865 1.00 45.94 166 SER A CA 1
ATOM 1324 C C . SER A 1 166 ? -20.879 5.525 30.521 1.00 45.94 166 SER A C 1
ATOM 1326 O O . SER A 1 166 ? -20.773 4.480 29.889 1.00 45.94 166 SER A O 1
ATOM 1328 N N . SER A 1 167 ? -20.350 6.675 30.102 1.00 50.28 167 SER A N 1
ATOM 1329 C CA . SER A 1 167 ? -19.410 6.753 28.984 1.00 50.28 167 SER A CA 1
ATOM 1330 C C . SER A 1 167 ? -18.058 6.203 29.444 1.00 50.28 167 SER A C 1
ATOM 1332 O O . SER A 1 167 ? -17.349 6.880 30.195 1.00 50.28 167 SER A O 1
ATOM 1334 N N . ASN A 1 168 ? -17.708 4.991 29.022 1.00 52.09 168 ASN A N 1
ATOM 1335 C CA . ASN A 1 168 ? -16.344 4.493 29.160 1.00 52.09 168 ASN A CA 1
ATOM 1336 C C . ASN A 1 168 ? -15.594 4.868 27.882 1.00 52.09 168 ASN A C 1
ATOM 1338 O O . ASN A 1 168 ? -16.003 4.492 26.788 1.00 52.09 168 ASN A O 1
ATOM 1342 N N . ILE A 1 169 ? -14.530 5.655 28.019 1.00 57.50 169 ILE A N 1
ATOM 1343 C CA . ILE A 1 169 ? -13.622 5.953 26.909 1.00 57.50 169 ILE A CA 1
ATOM 1344 C C . ILE A 1 169 ? -12.625 4.797 26.853 1.00 57.50 169 ILE A C 1
ATOM 1346 O O . ILE A 1 169 ? -11.923 4.544 27.835 1.00 57.50 169 ILE A O 1
ATOM 1350 N N . ILE A 1 170 ? -12.611 4.077 25.737 1.00 60.94 170 ILE A N 1
ATOM 1351 C CA . ILE A 1 170 ? -11.589 3.096 25.397 1.00 60.94 170 ILE A CA 1
ATOM 1352 C C . ILE A 1 170 ? -10.485 3.875 24.685 1.00 60.94 170 ILE A C 1
ATOM 1354 O O . ILE A 1 170 ? -10.638 4.290 23.541 1.00 60.94 170 ILE A O 1
ATOM 1358 N N . ASP A 1 171 ? -9.400 4.107 25.411 1.00 65.56 171 ASP A N 1
ATOM 1359 C CA . ASP A 1 171 ? -8.175 4.716 24.901 1.00 65.56 171 ASP A CA 1
ATOM 1360 C C . ASP A 1 171 ? -7.328 3.602 24.261 1.00 65.56 171 ASP A C 1
ATOM 1362 O O . ASP A 1 171 ? -6.803 2.718 24.957 1.00 65.56 171 ASP A O 1
ATOM 1366 N N . VAL A 1 172 ? -7.281 3.573 22.928 1.00 70.19 172 VAL A N 1
ATOM 1367 C CA . VAL A 1 172 ? -6.491 2.604 22.162 1.00 70.19 172 VAL A CA 1
ATOM 1368 C C . VAL A 1 172 ? -5.225 3.292 21.685 1.00 70.19 172 VAL A C 1
ATOM 1370 O O . VAL A 1 172 ? -5.223 3.944 20.646 1.00 70.19 172 VAL A O 1
ATOM 1373 N N . ASP A 1 173 ? -4.146 3.071 22.427 1.00 75.75 173 ASP A N 1
ATOM 1374 C CA . ASP A 1 173 ? -2.779 3.346 21.998 1.00 75.75 173 ASP A CA 1
ATOM 1375 C C . ASP A 1 173 ? -2.093 2.010 21.707 1.00 75.75 173 ASP A C 1
ATOM 1377 O O . ASP A 1 173 ? -1.908 1.194 22.617 1.00 75.75 173 ASP A O 1
ATOM 1381 N N . ALA A 1 174 ? -1.739 1.773 20.446 1.00 77.88 174 ALA A N 1
ATOM 1382 C CA . ALA A 1 174 ? -1.118 0.530 20.011 1.00 77.88 174 ALA A CA 1
ATOM 1383 C C . ALA A 1 174 ? -0.027 0.772 18.967 1.00 77.88 174 ALA A C 1
ATOM 1385 O O . ALA A 1 174 ? -0.173 1.580 18.045 1.00 77.88 174 ALA A O 1
ATOM 1386 N N . GLU A 1 175 ? 1.053 0.006 19.090 1.00 85.56 175 GLU A N 1
ATOM 1387 C CA . GLU A 1 175 ? 2.059 -0.123 18.046 1.00 85.56 175 GLU A CA 1
ATOM 1388 C C . GLU A 1 175 ? 1.880 -1.473 17.364 1.00 85.56 175 GLU A C 1
ATOM 1390 O O . GLU A 1 175 ? 1.854 -2.522 18.014 1.00 85.56 175 GLU A O 1
ATOM 1395 N N . VAL A 1 176 ? 1.765 -1.441 16.044 1.00 86.88 176 VAL A N 1
ATOM 1396 C CA . VAL A 1 176 ? 1.550 -2.630 15.226 1.00 86.88 176 VAL A CA 1
ATOM 1397 C C . VAL A 1 176 ? 2.645 -2.694 14.179 1.00 86.88 176 VAL A C 1
ATOM 1399 O O . VAL A 1 176 ? 2.968 -1.700 13.529 1.00 86.88 176 VAL A O 1
ATOM 1402 N N . TYR A 1 177 ? 3.232 -3.865 13.998 1.00 89.81 177 TYR A N 1
ATOM 1403 C CA . TYR A 1 177 ? 4.282 -4.093 13.018 1.00 89.81 177 TYR A CA 1
ATOM 1404 C C . TY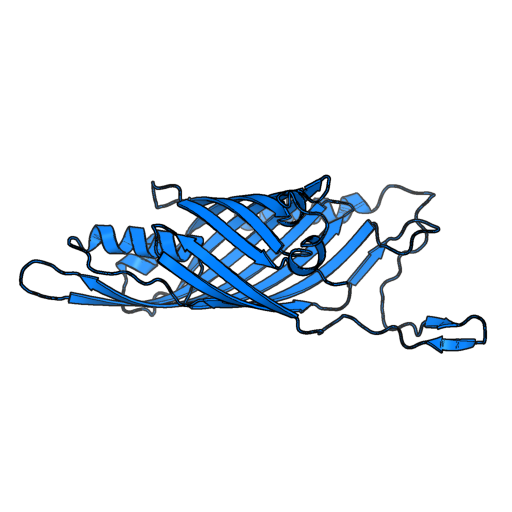R A 1 177 ? 4.048 -5.406 12.290 1.00 89.81 177 TYR A C 1
ATOM 1406 O O . TYR A 1 177 ? 3.299 -6.271 12.734 1.00 89.81 177 TYR A O 1
ATOM 1414 N N . GLY A 1 178 ? 4.684 -5.562 11.136 1.00 91.75 178 GLY A N 1
ATOM 1415 C CA . GLY A 1 178 ? 4.487 -6.773 10.362 1.00 91.75 178 GLY A CA 1
ATOM 1416 C C . GLY A 1 178 ? 5.222 -6.796 9.041 1.00 91.75 178 GLY A C 1
ATOM 1417 O O . GLY A 1 178 ? 6.073 -5.952 8.751 1.00 91.75 178 GLY A O 1
ATOM 1418 N N . LEU A 1 179 ? 4.897 -7.807 8.240 1.00 93.94 179 LEU A N 1
ATOM 1419 C CA . LEU A 1 179 ? 5.413 -7.991 6.891 1.00 93.94 179 LEU A CA 1
ATOM 1420 C C . LEU A 1 179 ? 4.295 -7.784 5.878 1.00 93.94 179 LEU A C 1
ATOM 1422 O O . LEU A 1 179 ? 3.183 -8.267 6.079 1.00 93.94 179 LEU A O 1
ATOM 1426 N N . SER A 1 180 ? 4.617 -7.134 4.764 1.00 93.50 180 SER A N 1
ATOM 1427 C CA . SER A 1 180 ? 3.716 -6.947 3.629 1.00 93.50 180 SER A CA 1
ATOM 1428 C C . SER A 1 180 ? 4.275 -7.622 2.382 1.00 93.50 180 SER A C 1
ATOM 1430 O O . SER A 1 180 ? 5.471 -7.553 2.087 1.00 93.50 180 SER A O 1
ATOM 1432 N N . ALA A 1 181 ? 3.410 -8.302 1.637 1.00 94.00 181 ALA A N 1
ATOM 1433 C CA . ALA A 1 181 ? 3.712 -8.857 0.327 1.00 94.00 181 ALA A CA 1
ATOM 1434 C C . ALA A 1 181 ? 2.643 -8.399 -0.664 1.00 94.00 181 ALA A C 1
ATOM 1436 O O . ALA A 1 181 ? 1.477 -8.768 -0.548 1.00 94.00 181 ALA A O 1
ATOM 1437 N N . PHE A 1 182 ? 3.054 -7.620 -1.656 1.00 94.38 182 PHE A N 1
ATOM 1438 C CA . PHE A 1 182 ? 2.185 -7.029 -2.663 1.00 94.38 182 PHE A CA 1
ATOM 1439 C C . PHE A 1 182 ? 2.493 -7.604 -4.043 1.00 94.38 182 PHE A C 1
ATOM 1441 O O . PHE A 1 182 ? 3.653 -7.813 -4.406 1.00 94.38 182 PHE A O 1
ATOM 1448 N N . ALA A 1 183 ? 1.453 -7.817 -4.840 1.00 92.56 183 ALA A N 1
ATOM 1449 C CA . ALA A 1 183 ? 1.574 -8.125 -6.254 1.00 92.56 183 ALA A CA 1
ATOM 1450 C C . ALA A 1 183 ? 0.514 -7.366 -7.050 1.00 92.56 183 ALA A C 1
ATOM 1452 O O . ALA A 1 183 ? -0.653 -7.321 -6.664 1.00 92.56 183 ALA A O 1
ATOM 1453 N N . SER A 1 184 ? 0.889 -6.834 -8.210 1.00 93.12 184 SER A N 1
ATOM 1454 C CA . SER A 1 184 ? -0.066 -6.277 -9.159 1.00 93.12 184 SER A CA 1
ATOM 1455 C C . SER A 1 184 ? 0.271 -6.602 -10.606 1.00 93.12 184 SER A C 1
ATOM 1457 O O . SER A 1 184 ? 1.415 -6.887 -10.958 1.00 93.12 184 SER A O 1
ATOM 1459 N N . TYR A 1 185 ? -0.760 -6.564 -11.444 1.00 89.00 185 TYR A N 1
ATOM 1460 C CA . TYR A 1 185 ? -0.677 -6.752 -12.882 1.00 89.00 185 TYR A CA 1
ATOM 1461 C C . TYR A 1 185 ? -1.466 -5.661 -13.603 1.00 89.00 185 TYR A C 1
ATOM 1463 O O . TYR A 1 185 ? -2.646 -5.450 -13.322 1.00 89.00 185 TYR A O 1
ATOM 1471 N N . SER A 1 186 ? -0.819 -4.992 -14.555 1.00 87.75 186 SER A N 1
ATOM 1472 C CA . SER A 1 186 ? -1.425 -3.956 -15.390 1.00 87.75 186 SER A CA 1
ATOM 1473 C C . SER A 1 186 ? -1.822 -4.502 -16.765 1.00 87.75 186 SER A C 1
ATOM 1475 O O . SER A 1 186 ? -1.004 -5.041 -17.513 1.00 87.75 186 SER A O 1
ATOM 1477 N N . PHE A 1 187 ? -3.082 -4.330 -17.149 1.00 85.44 187 PHE A N 1
ATOM 1478 C CA . PHE A 1 187 ? -3.583 -4.656 -18.480 1.00 85.44 187 PHE A CA 1
ATOM 1479 C C . PHE A 1 187 ? -4.459 -3.521 -18.993 1.00 85.44 187 PHE A C 1
ATOM 1481 O O . PHE A 1 187 ? -5.494 -3.214 -18.409 1.00 85.44 187 PHE A O 1
ATOM 1488 N N . ASN A 1 188 ? -4.056 -2.888 -20.098 1.00 83.00 188 ASN A N 1
ATOM 1489 C CA . ASN A 1 188 ? -4.772 -1.749 -20.683 1.00 83.00 188 ASN A CA 1
ATOM 1490 C C . ASN A 1 188 ? -5.093 -0.643 -19.658 1.00 83.00 188 ASN A C 1
ATOM 1492 O O . ASN A 1 188 ? -6.198 -0.108 -19.642 1.00 83.00 188 ASN A O 1
ATOM 1496 N N . LYS A 1 189 ? -4.120 -0.313 -18.796 1.00 80.12 189 LYS A N 1
ATOM 1497 C CA . LYS A 1 189 ? -4.242 0.643 -17.679 1.00 80.12 189 LYS A CA 1
ATOM 1498 C C . LYS A 1 189 ? -5.173 0.207 -16.536 1.00 80.12 189 LYS A C 1
ATOM 1500 O O . LYS A 1 189 ? -5.244 0.909 -15.537 1.00 80.12 189 LYS A O 1
ATOM 1505 N N . VAL A 1 190 ? -5.863 -0.929 -16.637 1.00 85.25 190 VAL A N 1
ATOM 1506 C CA . VAL A 1 190 ? -6.559 -1.548 -15.500 1.00 85.25 190 VAL A CA 1
ATOM 1507 C C . VAL A 1 190 ? -5.542 -2.327 -14.682 1.00 85.25 190 VAL A C 1
ATOM 1509 O O . VAL A 1 190 ? -4.734 -3.067 -15.242 1.00 85.25 190 VAL A O 1
ATOM 1512 N N . ILE A 1 191 ? -5.583 -2.172 -13.366 1.00 89.00 191 ILE A N 1
ATOM 1513 C CA . ILE A 1 191 ? -4.668 -2.845 -12.450 1.00 89.00 191 ILE A CA 1
ATOM 1514 C C . ILE A 1 191 ? -5.461 -3.845 -11.632 1.00 89.00 191 ILE A C 1
ATOM 1516 O O . ILE A 1 191 ? -6.474 -3.496 -11.035 1.00 89.00 191 ILE A O 1
ATOM 1520 N N . LEU A 1 192 ? -4.978 -5.078 -11.594 1.00 92.56 192 LEU A N 1
ATOM 1521 C CA . LEU A 1 192 ? -5.395 -6.081 -10.625 1.00 92.56 192 LEU A CA 1
ATOM 1522 C C . LEU A 1 192 ? -4.302 -6.170 -9.573 1.00 92.56 192 LEU A C 1
ATOM 1524 O O . LEU A 1 192 ? -3.130 -6.256 -9.939 1.00 92.56 192 LEU A O 1
ATOM 1528 N N . PHE A 1 193 ? -4.662 -6.153 -8.297 1.00 92.56 193 PHE A N 1
ATOM 1529 C CA . PHE A 1 193 ? -3.681 -6.247 -7.224 1.00 92.56 193 PHE A CA 1
ATOM 1530 C C . PHE A 1 193 ? -4.147 -7.154 -6.096 1.00 92.56 193 PHE A C 1
ATOM 1532 O O . PHE A 1 193 ? -5.337 -7.433 -5.932 1.00 92.56 193 PHE A O 1
ATOM 1539 N N . SER A 1 194 ? -3.174 -7.620 -5.327 1.00 92.81 194 SER A N 1
ATOM 1540 C CA . SER A 1 194 ? -3.393 -8.299 -4.065 1.00 92.81 194 SER A CA 1
ATOM 1541 C C . SER A 1 194 ? -2.268 -7.963 -3.101 1.00 92.81 194 SER A C 1
ATOM 1543 O O . SER A 1 194 ? -1.108 -7.860 -3.507 1.00 92.81 194 SER A O 1
ATOM 1545 N N . GLU A 1 195 ? -2.624 -7.820 -1.833 1.00 92.31 195 GLU A N 1
ATOM 1546 C CA . GLU A 1 195 ? -1.687 -7.616 -0.741 1.00 92.31 195 GLU A CA 1
ATOM 1547 C C . GLU A 1 195 ? -1.962 -8.614 0.378 1.00 92.31 195 GLU A C 1
ATOM 1549 O O . GLU A 1 195 ? -3.111 -8.927 0.687 1.00 92.31 195 GLU A O 1
ATOM 1554 N N . PHE A 1 196 ? -0.897 -9.126 0.977 1.00 92.56 196 PHE A N 1
ATOM 1555 C CA . PHE A 1 196 ? -0.935 -9.921 2.191 1.00 92.56 196 PHE A CA 1
ATOM 1556 C C . PHE A 1 196 ? -0.145 -9.195 3.276 1.00 92.56 196 PHE A C 1
ATOM 1558 O O . PHE A 1 196 ? 1.012 -8.844 3.037 1.00 92.56 196 PHE A O 1
ATOM 1565 N N . ARG A 1 197 ? -0.742 -9.015 4.456 1.00 91.69 197 ARG A N 1
ATOM 1566 C CA . ARG A 1 197 ? -0.091 -8.410 5.626 1.00 91.69 197 ARG A CA 1
ATOM 1567 C C . ARG A 1 197 ? -0.177 -9.353 6.822 1.00 91.69 197 ARG A C 1
ATOM 1569 O O . ARG A 1 197 ? -1.194 -10.023 7.002 1.00 91.69 197 ARG A O 1
ATOM 1576 N N . THR A 1 198 ? 0.886 -9.416 7.612 1.00 91.44 198 THR A N 1
ATOM 1577 C CA . THR A 1 198 ? 0.865 -9.996 8.965 1.00 91.44 198 THR A CA 1
ATOM 1578 C C . THR A 1 198 ? 0.826 -8.876 9.987 1.00 91.44 198 THR A C 1
ATOM 1580 O O . THR A 1 198 ? 1.325 -7.794 9.691 1.00 91.44 198 THR A O 1
ATOM 1583 N N . PHE A 1 199 ? 0.296 -9.143 11.172 1.00 87.62 199 PHE A N 1
ATOM 1584 C CA . PHE A 1 199 ? 0.229 -8.179 12.260 1.00 87.62 199 PHE A CA 1
ATOM 1585 C C . PHE A 1 199 ? 0.767 -8.826 13.528 1.00 87.62 199 PHE A C 1
ATOM 1587 O O . PHE A 1 199 ? 0.358 -9.924 13.882 1.00 87.62 199 PHE A O 1
ATOM 1594 N N . ASP A 1 200 ? 1.690 -8.128 14.168 1.00 87.12 200 ASP A N 1
ATOM 1595 C CA . ASP A 1 200 ? 2.150 -8.379 15.524 1.00 87.12 200 ASP A CA 1
ATOM 1596 C C . ASP A 1 200 ? 2.015 -7.052 16.277 1.00 87.12 200 ASP A C 1
ATOM 1598 O O . ASP A 1 200 ? 2.217 -5.974 15.699 1.00 87.12 200 ASP A O 1
ATOM 1602 N N . THR A 1 201 ? 1.677 -7.109 17.562 1.00 81.75 201 THR A N 1
ATOM 1603 C CA . THR A 1 201 ? 1.530 -5.897 18.382 1.00 81.75 201 THR A CA 1
ATOM 1604 C C . THR A 1 201 ? 2.556 -5.871 19.510 1.00 81.75 201 THR A C 1
ATOM 1606 O O . THR A 1 201 ? 3.123 -6.898 19.888 1.00 81.75 201 THR A O 1
ATOM 1609 N N . SER A 1 202 ? 2.894 -4.681 20.014 1.00 72.06 202 SER A N 1
ATOM 1610 C CA . SER A 1 202 ? 3.654 -4.569 21.263 1.00 72.06 202 SER A CA 1
ATOM 1611 C C . SER A 1 202 ? 2.695 -4.322 22.430 1.00 72.06 202 SER A C 1
ATOM 1613 O O . SER A 1 202 ? 1.836 -3.444 22.396 1.00 72.06 202 SER A O 1
ATOM 1615 N N . ASP A 1 203 ? 2.853 -5.122 23.481 1.00 59.44 203 ASP A N 1
ATOM 1616 C CA . ASP A 1 203 ? 1.931 -5.239 24.621 1.00 59.44 203 ASP A CA 1
ATOM 1617 C C . ASP A 1 203 ? 2.021 -4.056 25.620 1.00 59.44 203 ASP A C 1
ATOM 1619 O O . ASP A 1 203 ? 1.700 -4.182 26.800 1.00 59.44 203 ASP A O 1
ATOM 1623 N N . GLU A 1 204 ? 2.519 -2.892 25.183 1.00 54.75 204 GLU A N 1
ATOM 1624 C CA . GLU A 1 204 ? 2.720 -1.712 26.043 1.00 54.75 204 GLU A CA 1
ATOM 1625 C C . GLU A 1 204 ? 1.502 -0.760 26.076 1.00 54.75 204 GLU A C 1
ATOM 1627 O O . GLU A 1 204 ? 1.509 0.236 26.805 1.00 54.75 204 GLU A O 1
ATOM 1632 N N . GLY A 1 205 ? 0.438 -1.074 25.327 1.00 53.50 205 GLY A N 1
ATOM 1633 C CA . GLY A 1 205 ? -0.807 -0.303 25.265 1.00 53.50 205 GLY A CA 1
ATOM 1634 C C . GLY A 1 205 ? -1.760 -0.526 26.449 1.00 53.50 205 GLY A C 1
ATOM 1635 O O . GLY A 1 205 ? -1.719 -1.538 27.144 1.00 53.50 205 GLY A O 1
ATOM 1636 N N . LYS A 1 206 ? -2.682 0.421 26.680 1.00 55.97 206 LYS A N 1
ATOM 1637 C CA . LYS A 1 206 ? -3.721 0.333 27.734 1.00 55.97 206 LYS A CA 1
ATOM 1638 C C . LYS A 1 206 ? -4.895 -0.603 27.389 1.00 55.97 206 LYS A C 1
ATOM 1640 O O . LYS A 1 206 ? -5.759 -0.803 28.242 1.00 55.97 206 LYS A O 1
ATOM 1645 N N . SER A 1 207 ? -4.933 -1.162 26.176 1.00 62.12 207 SER A N 1
ATOM 1646 C CA . SER A 1 207 ? -6.066 -1.924 25.627 1.00 62.12 207 SER A CA 1
ATOM 1647 C C . SER A 1 207 ? -5.662 -3.352 25.238 1.00 62.12 207 SER A C 1
ATOM 1649 O O . SER A 1 207 ? -5.491 -3.657 24.061 1.00 62.12 207 SER A O 1
ATOM 1651 N N . VAL A 1 208 ? -5.536 -4.224 26.247 1.00 62.66 208 VAL A N 1
ATOM 1652 C CA . VAL A 1 208 ? -5.116 -5.639 26.117 1.00 62.66 208 VAL A CA 1
ATOM 1653 C C . VAL A 1 208 ? -5.999 -6.428 25.142 1.00 62.66 208 VAL A C 1
ATOM 1655 O O . VAL A 1 208 ? -5.496 -7.214 24.349 1.00 62.66 208 VAL A O 1
ATOM 1658 N N . ASP A 1 209 ? -7.310 -6.174 25.141 1.00 63.84 209 ASP A N 1
ATOM 1659 C CA . ASP A 1 209 ? -8.249 -6.891 24.268 1.00 63.84 209 ASP A CA 1
ATOM 1660 C C . ASP A 1 209 ? -8.042 -6.561 22.775 1.00 63.84 209 ASP A C 1
ATOM 1662 O O . ASP A 1 209 ? -8.352 -7.375 21.913 1.00 63.84 209 ASP A O 1
ATOM 1666 N N . PHE A 1 210 ? -7.526 -5.370 22.445 1.00 67.06 210 PHE A N 1
ATOM 1667 C CA . PHE A 1 210 ? -7.242 -4.971 21.061 1.00 67.06 210 PHE A CA 1
ATOM 1668 C C . PHE A 1 210 ? -5.920 -5.566 20.565 1.00 67.06 210 PHE A C 1
ATOM 1670 O O . PHE A 1 210 ? -5.854 -6.081 19.447 1.00 67.06 210 PHE A O 1
ATOM 1677 N N . THR A 1 211 ? -4.875 -5.505 21.397 1.00 67.50 211 THR A N 1
ATOM 1678 C CA . THR A 1 211 ? -3.557 -6.054 21.060 1.00 67.50 211 THR A CA 1
ATOM 1679 C C . THR A 1 211 ? -3.618 -7.570 20.905 1.00 67.50 211 THR A C 1
ATOM 1681 O O . THR A 1 211 ? -3.083 -8.084 19.930 1.00 67.50 211 THR A O 1
ATOM 1684 N N . GLU A 1 212 ? -4.362 -8.278 21.762 1.00 69.38 212 GLU A N 1
ATOM 1685 C CA . GLU A 1 212 ? -4.490 -9.742 21.704 1.00 69.38 212 GLU A CA 1
ATOM 1686 C C . GLU A 1 212 ? -5.171 -10.252 20.418 1.00 69.38 212 GLU A C 1
ATOM 1688 O O . GLU A 1 212 ? -4.805 -11.312 19.919 1.00 69.38 212 GLU A O 1
ATOM 1693 N N . ILE A 1 213 ? -6.136 -9.516 19.849 1.00 68.00 213 ILE A N 1
ATOM 1694 C CA . ILE A 1 213 ? -6.828 -9.939 18.614 1.00 68.00 213 ILE A CA 1
ATOM 1695 C C . ILE A 1 213 ? -5.989 -9.639 17.359 1.00 68.00 213 ILE A C 1
ATOM 1697 O O . ILE A 1 213 ? -6.096 -10.342 16.352 1.00 68.00 213 ILE A O 1
ATOM 1701 N N . LEU A 1 214 ? -5.179 -8.577 17.377 1.00 74.81 214 LEU A N 1
ATOM 1702 C CA . LEU A 1 214 ? -4.292 -8.251 16.255 1.00 74.81 214 LEU A CA 1
ATOM 1703 C C . LEU A 1 214 ? -2.994 -9.056 16.263 1.00 74.81 214 LEU A C 1
ATOM 1705 O O . LEU A 1 214 ? -2.416 -9.246 15.194 1.00 74.81 214 LEU A O 1
ATOM 1709 N N . ASP A 1 215 ? -2.531 -9.500 17.430 1.00 77.56 215 ASP A N 1
ATOM 1710 C CA . ASP A 1 215 ? -1.298 -10.273 17.559 1.00 77.56 215 ASP A CA 1
ATOM 1711 C C . ASP A 1 215 ? -1.399 -11.626 16.837 1.00 77.56 215 ASP A C 1
ATOM 1713 O O . ASP A 1 215 ? -2.434 -12.294 16.873 1.00 77.56 215 ASP A O 1
ATOM 1717 N N . ASP A 1 216 ? -0.336 -12.023 16.127 1.00 80.38 216 ASP A N 1
ATOM 1718 C CA . ASP A 1 216 ? -0.318 -13.185 15.221 1.00 80.38 216 ASP A CA 1
ATOM 1719 C C . ASP A 1 216 ? -1.396 -13.146 14.094 1.00 80.38 216 ASP A C 1
ATOM 1721 O O . ASP A 1 216 ? -1.647 -14.147 13.398 1.00 80.38 216 ASP A O 1
ATOM 1725 N N . GLY A 1 217 ? -2.016 -11.984 13.859 1.00 84.06 217 GLY A N 1
ATOM 1726 C CA . GLY A 1 217 ? -3.064 -11.768 12.868 1.00 84.06 217 GLY A CA 1
ATOM 1727 C C . GLY A 1 217 ? -2.548 -11.722 11.427 1.00 84.06 217 GLY A C 1
ATOM 1728 O O . GLY A 1 217 ? -1.368 -11.494 11.136 1.00 84.06 217 GLY A O 1
ATOM 1729 N N . HIS A 1 218 ? -3.448 -11.918 10.460 1.00 88.44 218 HIS A N 1
ATOM 1730 C CA . HIS A 1 218 ? -3.126 -11.669 9.052 1.00 88.44 218 HIS A CA 1
ATOM 1731 C C . HIS A 1 218 ? -4.319 -11.185 8.236 1.00 88.44 218 HIS A C 1
ATOM 1733 O O . HIS A 1 218 ? -5.463 -11.581 8.458 1.00 88.44 218 HIS A O 1
ATOM 1739 N N . ALA A 1 219 ? -4.030 -10.373 7.219 1.00 88.38 219 ALA A N 1
ATOM 1740 C CA . ALA A 1 219 ? -5.012 -9.890 6.265 1.00 88.38 219 ALA A CA 1
ATOM 1741 C C . ALA A 1 219 ? -4.614 -10.189 4.826 1.00 88.38 219 ALA A C 1
ATOM 1743 O O . ALA A 1 219 ? -3.440 -10.274 4.465 1.00 88.38 219 ALA A O 1
ATOM 1744 N N . THR A 1 220 ? -5.629 -10.344 3.982 1.00 89.12 220 THR A N 1
ATOM 1745 C CA . THR A 1 220 ? -5.466 -10.388 2.531 1.00 89.12 220 THR A CA 1
ATOM 1746 C C . THR A 1 220 ? -6.424 -9.410 1.878 1.00 89.12 220 THR A C 1
ATOM 1748 O O . THR A 1 220 ? -7.640 -9.513 2.058 1.00 89.12 220 THR A O 1
ATOM 1751 N N . GLU A 1 221 ? -5.871 -8.509 1.079 1.00 89.06 221 GLU A N 1
ATOM 1752 C CA . GLU A 1 221 ? -6.607 -7.618 0.197 1.00 89.06 221 GLU A CA 1
ATOM 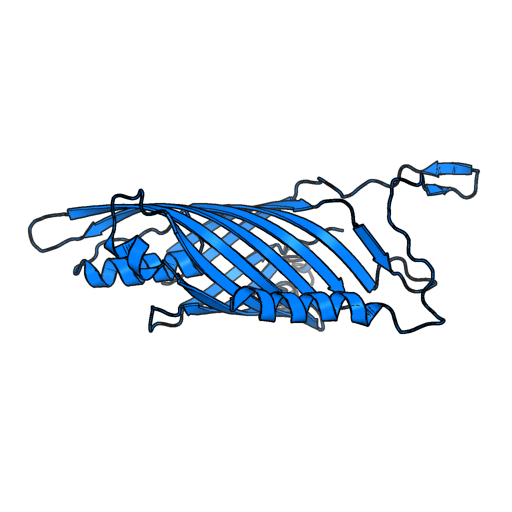1753 C C . GLU A 1 221 ? -6.505 -8.106 -1.251 1.00 89.06 221 GLU A C 1
ATOM 1755 O O . GLU A 1 221 ? -5.471 -8.595 -1.719 1.00 89.06 221 GLU A O 1
ATOM 1760 N N . PHE A 1 222 ? -7.608 -7.971 -1.978 1.00 91.62 222 PHE A N 1
ATOM 1761 C CA . PHE A 1 222 ? -7.656 -8.093 -3.428 1.00 91.62 222 PHE A CA 1
ATOM 1762 C C . PHE A 1 222 ? -8.458 -6.930 -3.996 1.00 91.62 222 PHE A C 1
ATOM 1764 O O . PHE A 1 222 ? -9.537 -6.617 -3.488 1.00 91.62 222 PHE A O 1
ATOM 1771 N N . GLY A 1 223 ? -7.991 -6.345 -5.095 1.00 91.50 223 GLY A N 1
ATOM 1772 C CA . GLY A 1 223 ? -8.705 -5.243 -5.713 1.00 91.50 223 GLY A CA 1
ATOM 1773 C C . GLY A 1 223 ? -8.437 -5.051 -7.194 1.00 91.50 223 GLY A C 1
ATOM 1774 O O . GLY A 1 223 ? -7.574 -5.679 -7.815 1.00 91.50 223 GLY A O 1
ATOM 1775 N N . VAL A 1 224 ? -9.242 -4.157 -7.757 1.00 91.69 224 VAL A N 1
ATOM 1776 C CA . VAL A 1 224 ? -9.142 -3.682 -9.130 1.00 91.69 224 VAL A CA 1
ATOM 1777 C C . VAL A 1 224 ? -9.161 -2.161 -9.141 1.00 91.69 224 VAL A C 1
ATOM 1779 O O . VAL A 1 224 ? -10.016 -1.540 -8.512 1.00 91.69 224 VAL A O 1
ATOM 1782 N N . SER A 1 225 ? -8.245 -1.565 -9.894 1.00 90.19 225 SER A N 1
ATOM 1783 C CA . SER A 1 225 ? -8.179 -0.121 -10.101 1.00 90.19 225 SER A CA 1
ATOM 1784 C C . SER A 1 225 ? -8.324 0.200 -11.579 1.00 90.19 225 SER A C 1
ATOM 1786 O O . SER A 1 225 ? -7.654 -0.396 -12.425 1.00 90.19 225 SER A O 1
ATOM 1788 N N . PHE A 1 226 ? -9.180 1.165 -11.898 1.00 89.38 226 PHE A N 1
ATOM 1789 C CA . PHE A 1 226 ? -9.410 1.630 -13.262 1.00 89.38 226 PHE A CA 1
ATOM 1790 C C . PHE A 1 226 ? -9.196 3.143 -13.358 1.00 89.38 226 PHE A C 1
ATOM 1792 O O . PHE A 1 226 ? -9.581 3.875 -12.442 1.00 89.38 226 PHE A O 1
ATOM 1799 N N . PRO A 1 227 ? -8.585 3.637 -14.451 1.00 85.75 227 PRO A N 1
ATOM 1800 C CA . PRO A 1 227 ? -8.345 5.063 -14.603 1.00 85.75 227 PRO A CA 1
ATOM 1801 C C . PRO A 1 227 ? -9.675 5.799 -14.767 1.00 85.75 227 PRO A C 1
ATOM 1803 O O . PRO A 1 227 ? -10.500 5.423 -15.601 1.00 85.75 227 PRO A O 1
ATOM 1806 N N . LEU A 1 228 ? -9.864 6.897 -14.035 1.00 79.50 228 LEU A N 1
ATOM 1807 C CA . LEU A 1 228 ? -11.064 7.730 -14.150 1.00 79.50 228 LEU A CA 1
ATOM 1808 C C . LEU A 1 228 ? -11.207 8.382 -15.529 1.00 79.50 228 LEU A C 1
ATOM 1810 O O . LEU A 1 228 ? -12.321 8.723 -15.931 1.00 79.50 228 LEU A O 1
ATOM 1814 N N . SER A 1 229 ? -10.111 8.519 -16.279 1.00 71.06 229 SER A N 1
ATOM 1815 C CA . SER A 1 229 ? -10.143 8.978 -17.671 1.00 71.06 229 SER A CA 1
ATOM 1816 C C . SER A 1 229 ? -10.958 8.056 -18.587 1.00 71.06 229 SER A C 1
ATOM 1818 O O . SER A 1 229 ? -11.521 8.529 -19.567 1.00 71.06 229 SER A O 1
ATOM 1820 N N . VAL A 1 230 ? -11.114 6.772 -18.240 1.00 64.94 230 VAL A N 1
ATOM 1821 C CA . VAL A 1 230 ? -11.946 5.809 -18.989 1.00 64.94 230 VAL A CA 1
ATOM 1822 C C . VAL A 1 230 ? -13.448 6.045 -18.767 1.00 64.94 230 VAL A C 1
ATOM 1824 O O . VAL A 1 230 ? -14.266 5.605 -19.568 1.00 64.94 230 VAL A O 1
ATOM 1827 N N . LEU A 1 231 ? -13.826 6.770 -17.709 1.00 60.44 231 LEU A N 1
ATOM 1828 C CA . LEU A 1 231 ? -15.219 7.098 -17.376 1.00 60.44 231 LEU A CA 1
ATOM 1829 C C . LEU A 1 231 ? -15.645 8.493 -17.871 1.00 60.44 231 LEU A C 1
ATOM 1831 O O . LEU A 1 231 ? -16.718 8.976 -17.505 1.00 60.44 231 LEU A O 1
ATOM 1835 N N . SER A 1 232 ? -14.810 9.173 -18.665 1.00 55.41 232 SER A N 1
ATOM 1836 C CA . SER A 1 232 ? -15.167 10.454 -19.280 1.00 55.41 232 SER A CA 1
ATOM 1837 C C . SER A 1 232 ? -15.971 10.236 -20.561 1.00 55.41 232 SER A C 1
ATOM 1839 O O . SER A 1 232 ? -15.517 9.547 -21.469 1.00 55.41 232 SER A O 1
ATOM 1841 N N . PHE A 1 233 ? -17.145 10.864 -20.650 1.00 52.97 233 PHE A N 1
ATOM 1842 C CA . PHE A 1 233 ? -17.946 10.948 -21.879 1.00 52.97 233 PHE A CA 1
ATOM 1843 C C . PHE A 1 233 ? -17.676 12.237 -22.673 1.00 52.97 233 PHE A C 1
ATOM 1845 O O . PHE A 1 233 ? -18.336 12.472 -23.682 1.00 52.97 233 PHE A O 1
ATOM 1852 N N . ASP A 1 234 ? -16.751 13.079 -22.202 1.00 54.19 234 ASP A N 1
ATOM 1853 C CA . ASP A 1 234 ? -16.485 14.402 -22.762 1.00 54.19 234 ASP A CA 1
ATOM 1854 C C . ASP A 1 234 ? -14.975 14.573 -23.001 1.00 54.19 234 ASP A C 1
ATOM 1856 O O . ASP A 1 234 ? -14.168 14.541 -22.064 1.00 54.19 234 ASP A O 1
ATOM 1860 N N . ASP A 1 235 ? -14.587 14.734 -24.268 1.00 53.16 235 ASP A N 1
ATOM 1861 C CA . ASP A 1 235 ? -13.186 14.748 -24.719 1.00 53.16 235 ASP A CA 1
ATOM 1862 C C . ASP A 1 235 ? -12.395 15.967 -24.194 1.00 53.16 235 ASP A C 1
ATOM 1864 O O . ASP A 1 235 ? -11.166 15.962 -24.187 1.00 53.16 235 ASP A O 1
ATOM 1868 N N . ASN A 1 236 ? -13.085 16.998 -23.691 1.00 51.56 236 ASN A N 1
ATOM 1869 C CA . ASN A 1 236 ? -12.476 18.239 -23.197 1.00 51.56 236 ASN A CA 1
ATOM 1870 C C . ASN A 1 236 ? -12.162 18.246 -21.684 1.00 51.56 236 ASN A C 1
ATOM 1872 O O . ASN A 1 236 ? -11.538 19.190 -21.210 1.00 51.56 236 ASN A O 1
ATOM 1876 N N . VAL A 1 237 ? -12.576 17.222 -20.922 1.00 50.62 237 VAL A N 1
ATOM 1877 C CA . VAL A 1 237 ? -12.328 17.093 -19.459 1.00 50.62 237 VAL A CA 1
ATOM 1878 C C . VAL A 1 237 ? -11.211 16.076 -19.159 1.00 50.62 237 VAL A C 1
ATOM 1880 O O . VAL A 1 237 ? -10.881 15.793 -18.008 1.00 50.62 237 VAL A O 1
ATOM 1883 N N . VAL A 1 238 ? -10.608 15.504 -20.204 1.00 50.59 238 VAL A N 1
ATOM 1884 C CA . VAL A 1 238 ? -9.661 14.386 -20.101 1.00 50.59 238 VAL A CA 1
ATOM 1885 C C . VAL A 1 238 ? -8.382 14.776 -19.347 1.00 50.59 238 VAL A C 1
ATOM 1887 O O . VAL A 1 238 ? -7.881 13.959 -18.581 1.00 50.59 238 VAL A O 1
ATOM 1890 N N . THR A 1 239 ? -7.908 16.022 -19.457 1.00 49.34 239 THR A N 1
ATOM 1891 C CA . THR A 1 239 ? -6.618 16.462 -18.887 1.00 49.34 239 THR A CA 1
ATOM 1892 C C . THR A 1 239 ? -6.576 16.522 -17.358 1.00 49.34 239 THR A C 1
ATOM 1894 O O . THR A 1 239 ? -5.535 16.228 -16.779 1.00 49.34 239 THR A O 1
ATOM 1897 N N . ASP A 1 240 ? -7.688 16.828 -16.679 1.00 50.84 240 ASP A N 1
ATOM 1898 C CA . ASP A 1 240 ? -7.703 16.969 -15.208 1.00 50.84 240 ASP A CA 1
ATOM 1899 C C . ASP A 1 240 ? -7.861 15.623 -14.472 1.00 50.84 240 ASP A C 1
ATOM 1901 O O . ASP A 1 240 ? -7.694 15.544 -13.255 1.00 50.84 240 ASP A O 1
ATOM 1905 N N . ARG A 1 241 ? -8.188 14.545 -15.202 1.00 54.34 241 ARG A N 1
ATOM 1906 C CA . ARG A 1 241 ? -8.415 13.192 -14.655 1.00 54.34 241 ARG A CA 1
ATOM 1907 C C . ARG A 1 241 ? -7.294 12.208 -14.975 1.00 54.34 241 ARG A C 1
ATOM 1909 O O . ARG A 1 241 ? -7.347 11.061 -14.521 1.00 54.34 241 ARG A O 1
ATOM 1916 N N . GLU A 1 242 ? -6.295 12.618 -15.753 1.00 60.28 242 GLU A N 1
ATOM 1917 C CA . GLU A 1 242 ? -5.122 11.789 -16.008 1.00 60.28 242 GLU A CA 1
ATOM 1918 C C . GLU A 1 242 ? -4.374 11.519 -14.695 1.00 60.28 242 GLU A C 1
ATOM 1920 O O . GLU A 1 242 ? -4.031 12.423 -13.935 1.00 60.28 242 GLU A O 1
ATOM 1925 N N . GLY A 1 243 ? -4.178 10.236 -14.395 1.00 67.19 243 GLY A N 1
ATOM 1926 C CA . GLY A 1 243 ? -3.495 9.780 -13.186 1.00 67.19 243 GLY A CA 1
ATOM 1927 C C . GLY A 1 243 ? -4.399 9.489 -11.985 1.00 67.19 243 GLY A C 1
ATOM 1928 O O . GLY A 1 243 ? -3.904 8.900 -11.028 1.00 67.19 243 GLY A O 1
ATOM 1929 N N . PHE A 1 244 ? -5.699 9.815 -12.019 1.00 80.25 244 PHE A N 1
ATOM 1930 C CA . PHE A 1 244 ? -6.642 9.380 -10.979 1.00 80.25 244 PHE A CA 1
ATOM 1931 C C . PHE A 1 244 ? -7.261 8.022 -11.303 1.00 80.25 244 PHE A C 1
ATOM 1933 O O . PHE A 1 244 ? -7.679 7.760 -12.433 1.00 80.25 244 PHE A O 1
ATOM 1940 N N . TYR A 1 245 ? -7.365 7.180 -10.284 1.00 85.69 245 TYR A N 1
ATOM 1941 C CA . TYR A 1 245 ? -7.917 5.838 -10.367 1.00 85.69 245 TYR A CA 1
ATOM 1942 C C . TYR A 1 245 ? -9.055 5.677 -9.368 1.00 85.69 245 TYR A C 1
ATOM 1944 O O . TYR A 1 245 ? -8.966 6.151 -8.236 1.00 85.69 245 TYR A O 1
ATOM 1952 N N . LEU A 1 246 ? -10.107 4.988 -9.805 1.00 88.31 246 LEU A N 1
ATOM 1953 C CA . LEU A 1 246 ? -11.128 4.433 -8.929 1.00 88.31 246 LEU A CA 1
ATOM 1954 C C . LEU A 1 246 ? -10.744 2.989 -8.624 1.00 88.31 246 LEU A C 1
ATOM 1956 O O . LEU A 1 246 ? -10.555 2.186 -9.539 1.00 88.31 246 LEU A O 1
ATOM 1960 N N . THR A 1 247 ? -10.609 2.686 -7.341 1.00 89.69 247 THR A N 1
ATOM 1961 C CA . THR A 1 247 ? -10.243 1.370 -6.829 1.00 89.69 247 THR A CA 1
ATOM 1962 C C . THR A 1 247 ? -11.430 0.755 -6.114 1.00 89.69 247 THR A C 1
ATOM 1964 O O . THR A 1 247 ? -12.070 1.407 -5.293 1.00 89.69 247 THR A O 1
ATOM 1967 N N . LEU A 1 248 ? -11.697 -0.509 -6.429 1.00 90.75 248 LEU A N 1
ATOM 1968 C CA . LEU A 1 248 ? -12.611 -1.370 -5.697 1.00 90.75 248 LEU A CA 1
ATOM 1969 C C . LEU A 1 248 ? -11.789 -2.488 -5.073 1.00 90.75 248 LEU A C 1
ATOM 1971 O O . LEU A 1 248 ? -11.121 -3.225 -5.804 1.00 90.75 248 LEU A O 1
ATOM 1975 N N . SER A 1 249 ? -11.846 -2.636 -3.756 1.00 89.62 249 SER A N 1
ATOM 1976 C CA . SER A 1 249 ? -11.108 -3.690 -3.068 1.00 89.62 249 SER A CA 1
ATOM 1977 C C . SER A 1 249 ? -11.942 -4.414 -2.026 1.00 89.62 249 SER A C 1
ATOM 1979 O O . SER A 1 249 ? -13.010 -3.965 -1.600 1.00 89.62 249 SER A O 1
ATOM 1981 N N . ARG A 1 250 ? -11.470 -5.613 -1.693 1.00 88.00 250 ARG A N 1
ATOM 1982 C CA . ARG A 1 250 ? -12.015 -6.462 -0.650 1.00 88.00 250 ARG A CA 1
ATOM 1983 C C . ARG A 1 250 ? -10.885 -6.935 0.246 1.00 88.00 250 ARG A C 1
ATOM 1985 O O . ARG A 1 250 ? -9.995 -7.641 -0.233 1.00 88.00 250 ARG A O 1
ATOM 1992 N N . THR A 1 251 ? -11.024 -6.677 1.538 1.00 85.88 251 THR A N 1
ATOM 1993 C CA . THR A 1 251 ? -10.079 -7.117 2.566 1.00 85.88 251 THR A CA 1
ATOM 1994 C C . THR A 1 251 ? -10.729 -8.152 3.474 1.00 85.88 251 THR A C 1
ATOM 1996 O O . THR A 1 251 ? -11.930 -8.101 3.758 1.00 85.88 251 THR A O 1
ATOM 1999 N N . LYS A 1 252 ? -9.943 -9.145 3.886 1.00 84.06 252 LYS A N 1
ATOM 2000 C CA . LYS A 1 252 ? -10.312 -10.134 4.901 1.00 84.06 252 LYS A CA 1
ATOM 2001 C C . LYS A 1 252 ? -9.226 -10.195 5.961 1.00 84.06 252 LYS A C 1
ATOM 2003 O O . LYS A 1 252 ? -8.061 -10.262 5.582 1.00 84.06 252 LYS A O 1
ATOM 2008 N N . HIS A 1 253 ? -9.624 -10.244 7.226 1.00 81.81 253 HIS A N 1
ATOM 2009 C CA . HIS A 1 253 ? -8.752 -10.493 8.371 1.00 81.81 253 HIS A CA 1
ATOM 2010 C C . HIS A 1 253 ? -8.956 -11.924 8.893 1.00 81.81 253 HIS A C 1
ATOM 2012 O O . HIS A 1 253 ? -10.011 -12.511 8.650 1.00 81.81 253 HIS A O 1
ATOM 2018 N N . SER A 1 254 ? -7.961 -12.495 9.571 1.00 79.06 254 SER A N 1
ATOM 2019 C CA . SER A 1 254 ? -8.036 -13.854 10.121 1.00 79.06 254 SER A CA 1
ATOM 2020 C C . SER A 1 254 ? -9.005 -13.975 11.290 1.00 79.06 254 SER A C 1
ATOM 2022 O O . SER A 1 254 ? -9.737 -14.958 11.358 1.00 79.06 254 SER A O 1
ATOM 2024 N N . GLU A 1 255 ? -9.040 -12.954 12.146 1.00 70.88 255 GLU A N 1
ATOM 2025 C CA . GLU A 1 255 ? -9.827 -12.963 13.386 1.00 70.88 255 GLU A CA 1
ATOM 2026 C C . GLU A 1 255 ? -11.201 -12.297 13.247 1.00 70.88 255 GLU A C 1
ATOM 2028 O O . GLU A 1 255 ? -12.048 -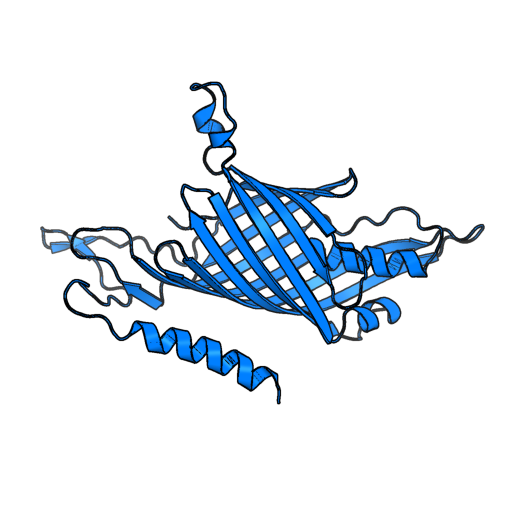12.443 14.121 1.00 70.88 255 GLU A O 1
ATOM 2033 N N . VAL A 1 256 ? -11.459 -11.585 12.141 1.00 70.19 256 VAL A N 1
ATOM 2034 C CA . VAL A 1 256 ? -12.737 -10.889 11.928 1.00 70.19 256 VAL A CA 1
ATOM 2035 C C . VAL A 1 256 ? -13.523 -11.551 10.799 1.00 70.19 256 VAL A C 1
ATOM 2037 O O . VAL A 1 256 ? -13.114 -11.544 9.637 1.00 70.19 256 VAL A O 1
ATOM 2040 N N . ASP A 1 257 ? -14.714 -12.058 11.122 1.00 68.12 257 ASP A N 1
ATOM 2041 C CA . ASP A 1 257 ? -15.598 -12.775 10.186 1.00 68.12 257 ASP A CA 1
ATOM 2042 C C . ASP A 1 257 ? -16.256 -11.874 9.113 1.00 68.12 257 ASP A C 1
ATOM 2044 O O . ASP A 1 257 ? -16.972 -12.345 8.219 1.00 68.12 257 ASP A O 1
ATOM 2048 N N . LYS A 1 258 ? -16.006 -10.561 9.154 1.00 70.31 258 LYS A N 1
ATOM 2049 C CA . LYS A 1 258 ? -16.549 -9.572 8.216 1.00 70.31 258 LYS A CA 1
ATOM 2050 C C . LYS A 1 258 ? -15.515 -9.226 7.145 1.00 70.31 258 LYS A C 1
ATOM 2052 O O . LYS A 1 258 ? -14.433 -8.726 7.423 1.00 70.31 258 LYS A O 1
ATOM 2057 N N . ALA A 1 259 ? -15.876 -9.447 5.880 1.00 75.12 259 ALA A N 1
ATOM 2058 C CA . ALA A 1 259 ? -15.108 -8.895 4.768 1.00 75.12 259 ALA A CA 1
ATOM 2059 C C . ALA A 1 259 ? -15.417 -7.403 4.605 1.00 75.12 259 ALA A C 1
ATOM 2061 O O . ALA A 1 259 ? -16.585 -7.009 4.614 1.00 75.12 259 ALA A O 1
ATOM 2062 N N . ILE A 1 260 ? -14.378 -6.609 4.378 1.00 76.56 260 ILE A N 1
ATOM 2063 C CA . ILE A 1 260 ? -14.472 -5.164 4.168 1.00 76.56 260 ILE A CA 1
ATOM 2064 C C . ILE A 1 260 ? -14.471 -4.913 2.665 1.00 76.56 260 ILE A C 1
ATOM 2066 O O . ILE A 1 260 ? -13.676 -5.518 1.946 1.00 76.56 260 ILE A O 1
ATOM 2070 N N . PHE A 1 261 ? -15.376 -4.064 2.183 1.00 81.19 261 PHE A N 1
ATOM 2071 C CA . PHE A 1 261 ? -15.443 -3.655 0.782 1.00 81.19 261 PHE A CA 1
ATOM 2072 C C . PHE A 1 261 ? -15.211 -2.159 0.695 1.00 81.19 261 PHE A C 1
ATOM 2074 O O . PHE A 1 261 ? -15.915 -1.399 1.354 1.00 81.19 261 PHE A O 1
ATOM 2081 N N . ARG A 1 262 ? -14.263 -1.751 -0.144 1.00 79.50 262 ARG A N 1
ATOM 2082 C CA . ARG A 1 262 ? -13.811 -0.366 -0.203 1.00 79.50 262 ARG A CA 1
ATOM 2083 C C . ARG A 1 262 ? -13.897 0.213 -1.599 1.00 79.50 262 ARG A C 1
ATOM 2085 O O . ARG A 1 262 ? -13.644 -0.469 -2.597 1.00 79.50 262 ARG A O 1
ATOM 2092 N N . VAL A 1 263 ? -14.232 1.500 -1.634 1.00 83.75 263 VAL A N 1
ATOM 2093 C CA . VAL A 1 263 ? -14.188 2.343 -2.823 1.00 83.75 263 VAL A CA 1
ATOM 2094 C C . VAL A 1 263 ? -13.260 3.522 -2.550 1.00 83.75 263 VAL A C 1
ATOM 2096 O O . VAL A 1 263 ? -13.539 4.357 -1.691 1.00 83.75 263 VAL A O 1
ATOM 2099 N N . THR A 1 264 ? -12.177 3.615 -3.317 1.00 83.62 264 THR A N 1
ATOM 2100 C CA . THR A 1 264 ? -11.159 4.662 -3.142 1.00 83.62 264 THR A CA 1
ATOM 2101 C C . THR A 1 264 ? -10.947 5.423 -4.437 1.00 83.62 264 THR A C 1
ATOM 2103 O O . THR A 1 264 ? -10.866 4.821 -5.510 1.00 83.62 264 THR A O 1
ATOM 2106 N N . VAL A 1 265 ? -10.796 6.745 -4.343 1.00 82.88 265 VAL A N 1
ATOM 2107 C CA . VAL A 1 265 ? -10.289 7.570 -5.443 1.00 82.88 265 VAL A CA 1
ATOM 2108 C C . VAL A 1 265 ? -8.929 8.122 -5.052 1.00 82.88 265 VAL A C 1
ATOM 2110 O O . VAL A 1 265 ? -8.797 8.840 -4.063 1.00 82.88 265 VAL A O 1
ATOM 2113 N N . GLN A 1 266 ? -7.914 7.808 -5.851 1.00 78.50 266 GLN A N 1
ATOM 2114 C CA . GLN A 1 266 ? -6.554 8.269 -5.591 1.00 78.50 266 GLN A CA 1
ATOM 2115 C C . GLN A 1 266 ? -5.821 8.605 -6.878 1.00 78.50 266 GLN A C 1
ATOM 2117 O O . GLN A 1 266 ? -6.030 7.973 -7.919 1.00 78.50 266 GLN A O 1
ATOM 2122 N N . LYS A 1 267 ? -4.923 9.587 -6.803 1.00 75.25 267 LYS A N 1
ATOM 2123 C CA . LYS A 1 267 ? -3.907 9.756 -7.837 1.00 75.25 267 LYS A CA 1
ATOM 2124 C C . LYS A 1 267 ? -2.888 8.640 -7.657 1.00 75.25 267 LYS A C 1
ATOM 2126 O O . LYS A 1 267 ? -2.365 8.492 -6.562 1.00 75.25 267 LYS A O 1
ATOM 2131 N N . ARG A 1 268 ? -2.626 7.832 -8.682 1.00 67.62 268 ARG A N 1
ATOM 2132 C CA . ARG A 1 268 ? -1.671 6.732 -8.534 1.00 67.62 268 ARG A CA 1
ATOM 2133 C C . ARG A 1 268 ? -0.247 7.270 -8.479 1.00 67.62 268 ARG A C 1
ATOM 2135 O O . ARG A 1 268 ? 0.137 8.140 -9.258 1.00 67.62 268 ARG A O 1
ATOM 2142 N N . PHE A 1 269 ? 0.518 6.694 -7.568 1.00 63.66 269 PHE A N 1
ATOM 2143 C CA . PHE A 1 269 ? 1.956 6.816 -7.501 1.00 63.66 269 PHE A CA 1
ATOM 2144 C C . PHE A 1 269 ? 2.644 6.187 -8.735 1.00 63.66 269 PHE A C 1
ATOM 2146 O O . PHE A 1 269 ? 2.512 4.984 -8.973 1.00 63.66 269 PHE A O 1
ATOM 2153 N N . GLU A 1 270 ? 3.404 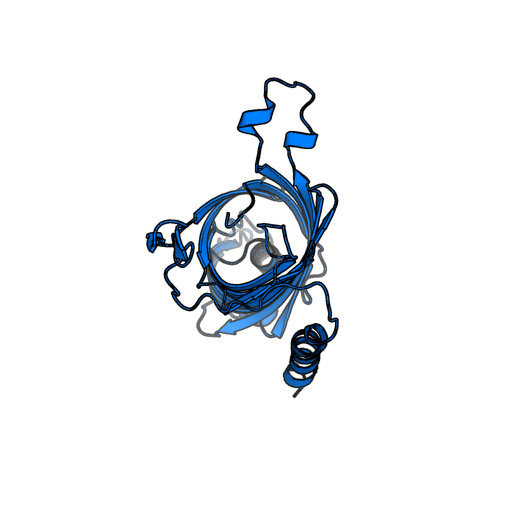6.987 -9.487 1.00 60.91 270 GLU A N 1
ATOM 2154 C CA . GLU A 1 270 ? 4.291 6.544 -10.572 1.00 60.91 270 GLU A CA 1
ATOM 2155 C C . GLU A 1 270 ? 5.647 7.273 -10.423 1.00 60.91 270 GLU A C 1
ATOM 2157 O O . GLU A 1 270 ? 5.684 8.505 -10.352 1.00 60.91 270 GLU A O 1
ATOM 2162 N N . PHE A 1 271 ? 6.759 6.525 -10.317 1.00 54.56 271 PHE A N 1
ATOM 2163 C CA . PHE A 1 271 ? 8.095 7.087 -10.576 1.00 54.56 271 PHE A CA 1
ATOM 2164 C C . PHE A 1 271 ? 8.233 7.164 -12.102 1.00 54.56 271 PHE A C 1
ATOM 2166 O O . PHE A 1 271 ? 8.070 6.138 -12.765 1.00 54.56 271 PHE A O 1
ATOM 2173 N N . ASN A 1 272 ? 8.436 8.374 -12.629 1.00 46.03 272 ASN A N 1
ATOM 2174 C CA . ASN A 1 272 ? 8.712 8.611 -14.049 1.00 46.03 272 ASN A CA 1
ATOM 2175 C C . ASN A 1 272 ? 10.158 8.281 -14.352 1.00 46.03 272 ASN A C 1
ATOM 2177 O O . ASN A 1 272 ? 10.965 8.846 -13.589 1.00 46.03 272 ASN A O 1
#

Radius of gyration: 21.87 Å; chains: 1; bounding box: 58×40×61 Å